Protein 3LRA (pdb70)

Solvent-accessible surface area: 13642 Å² total; per-residue (Å²): 122,12,112,59,107,9,3,98,89,0,27,106,15,1,63,66,12,54,78,149,20,89,127,107,105,2,169,140,10,55,54,15,0,66,140,3,6,59,14,13,107,31,68,40,0,63,17,19,3,7,42,14,63,110,55,121,22,55,56,150,85,14,82,115,20,83,101,30,50,114,45,78,23,28,110,86,26,14,89,95,59,3,30,48,2,1,46,82,2,75,98,69,10,139,37,167,97,20,40,77,13,1,121,109,41,17,100,7,44,26,14,1,49,15,4,38,3,49,68,65,110,81,132,111,56,34,125,25,66,48,94,28,0,33,60,19,6,100,73,0,18,92,55,0,115,106,68,118,104,50,65,41,8,106,49,0,34,134,20,10,66,61,85,10,1,114,2,0,5,25,24,1,12,21,70,6,85,151,88,36,65,59,124,24,24,89,50,15,40,42,6,17,85,24,61,139,1,77,161,6,3,61,82,0,20,85,0,0,50,73,5,48,184,60,56,133,20,92,20,146,64,0,70,26,1,21,121,0,2,84,7,130,9,2,52,25,18,34,104,95,18,73,97,52,66,92,26,10,118,25,100

InterPro domains:
  IPR001478 PDZ domain [PF00595] (94-171)
  IPR001478 PDZ domain [PS50106] (93-175)
  IPR001478 PDZ domain [SM00228] (101-175)
  IPR004172 L27 domain [PS51022] (10-65)
  IPR004172 L27 domain [SM00569] (13-68)
  IPR014775 L27 domain, C-terminal [PF02828] (15-67)
  IPR017365 Protein lin-7 [PIRSF038039] (1-195)
  IPR036034 PDZ superfamily [G3DSA:2.30.42.10] (88-197)
  IPR036034 PDZ superfamily [SSF50156] (87-182)
  IPR036892 L27 domain superfamily [SSF101288] (9-63)
  IPR051109 Membrane-associated multiprotein complex regulator [PTHR14063] (7-196)

Nearest PDB structures (foldseek):
  3lra-assembly1_A  TM=1.004E+00  e=6.528E-32  Homo sapiens
  3uit-assembly2_B  TM=4.962E-01  e=1.391E-09  Mus musculus

Secondary structure (DSSP, 8-state):
---HHHHHHHHHHHHHHHHT--SSS-TTHHHHHHHHHHHHHSHHHHHHHHHHHHTT--TTT-GGGGGGGSSTTSSSSHHHHHHTHHHHHTTT---TTHHHHHHHH--HHHHHHHHHHHHHHHTTPPPPS-S-HHHHHHHHHHHHHTS---HHHHHHHHHTTSHHHHHHHHHHHHHHTT---HHHHHTHHHH-SHHHHHHHHHHHHHHHHHHHHTTSS--HHHHHHHHHHH-HHHHHHHHHHHHHHHHS---

GO terms:
  GO:0005886 plasma membrane (C, TAS)
  GO:0005515 protein binding (F, IPI)
  GO:0019904 protein domain specific binding (F, IPI)
  GO:0097016 L27 domain binding (F, IDA)
  GO:0005737 cytoplasm (C, IDA)
  GO:0005886 plasma membrane (C, IDA)
  GO:0005911 cell-cell junction (C, IDA)
  GO:0097025 MPP7-DLG1-LIN7 complex (C, IDA)
  GO:0002011 morphogenesis of an epithelial sheet (P, IMP)
  GO:0008092 cytoskeletal protein binding (F, IPI)

Structure (mmCIF, N/CA/C/O backbone):
data_3LRA
#
_entry.id   3LRA
#
_cell.length_a   153.190
_cell.length_b   153.190
_cell.length_c   58.903
_cell.angle_alpha   90.00
_cell.angle_beta   90.00
_cell.angle_gamma   120.00
#
_symmetry.space_group_name_H-M   'P 62 2 2'
#
loop_
_entity.id
_entity.type
_entity.pdbx_description
1 polymer 'Disks large homolog 1, MAGUK p55 subfamily member 7, Protein lin-7 homolog C'
2 water water
#
loop_
_atom_site.group_PDB
_atom_site.id
_atom_site.type_symbol
_atom_site.label_atom_id
_atom_site.label_alt_id
_atom_site.label_comp_id
_atom_site.label_asym_id
_atom_site.label_entity_id
_atom_site.label_seq_id
_atom_site.pdbx_PDB_ins_code
_atom_site.Cartn_x
_atom_site.Cartn_y
_atom_site.Cartn_z
_atom_site.occupancy
_atom_site.B_iso_or_equiv
_atom_site.auth_seq_id
_atom_site.auth_comp_id
_atom_site.auth_asym_id
_atom_site.auth_atom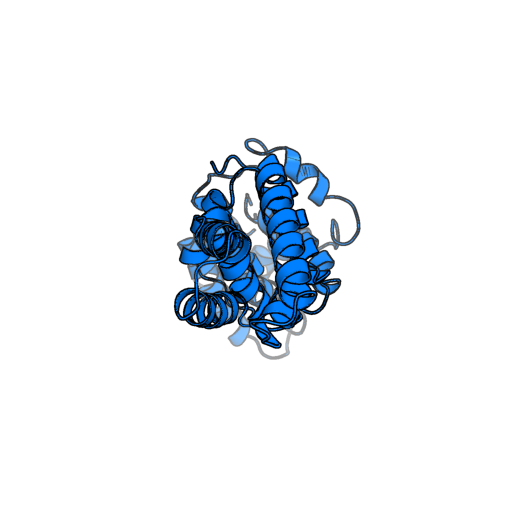_id
_atom_site.pdbx_PDB_model_num
ATOM 1 N N . PRO A 1 1 ? 61.170 25.311 40.143 1.00 100.49 2 PRO A N 1
ATOM 2 C CA . PRO A 1 1 ? 61.537 24.177 41.029 1.00 99.74 2 PRO A CA 1
ATOM 3 C C . PRO A 1 1 ? 61.324 24.514 42.506 1.00 97.94 2 PRO A C 1
ATOM 4 O O . PRO A 1 1 ? 62.041 25.343 43.073 1.00 97.30 2 PRO A O 1
ATOM 8 N N . VAL A 1 2 ? 60.334 23.867 43.120 1.00 96.15 3 VAL A N 1
ATOM 9 C CA . VAL A 1 2 ? 60.035 24.088 44.529 1.00 94.32 3 VAL A CA 1
ATOM 10 C C . VAL A 1 2 ? 61.235 23.664 45.366 1.00 94.22 3 VAL A C 1
ATOM 11 O O . VAL A 1 2 ? 61.679 22.523 45.286 1.00 93.98 3 VAL A O 1
ATOM 15 N N . ARG A 1 3 ? 61.758 24.581 46.171 1.00 93.67 4 ARG A N 1
ATOM 16 C CA . ARG A 1 3 ? 62.907 24.264 47.009 1.00 92.39 4 ARG A CA 1
ATOM 17 C C . ARG A 1 3 ? 62.459 23.661 48.340 1.00 91.84 4 ARG A C 1
ATOM 18 O O . ARG A 1 3 ? 61.398 23.996 48.868 1.00 91.84 4 ARG A O 1
ATOM 26 N N . LYS A 1 4 ? 63.282 22.757 48.865 1.00 91.18 5 LYS A N 1
ATOM 27 C CA . LYS A 1 4 ? 62.998 22.073 50.122 1.00 89.44 5 LYS A CA 1
ATOM 28 C C . LYS A 1 4 ? 62.682 23.032 51.260 1.00 87.97 5 LYS A C 1
ATOM 29 O O . LYS A 1 4 ? 61.707 22.843 51.982 1.00 86.97 5 LYS A O 1
ATOM 35 N N . GLN A 1 5 ? 63.502 24.064 51.416 1.00 86.62 6 GLN A N 1
ATOM 36 C CA . GLN A 1 5 ? 63.301 25.031 52.488 1.00 86.26 6 GLN A CA 1
ATOM 37 C C . GLN A 1 5 ? 61.921 25.669 52.453 1.00 85.02 6 GLN A C 1
ATOM 38 O O . GLN A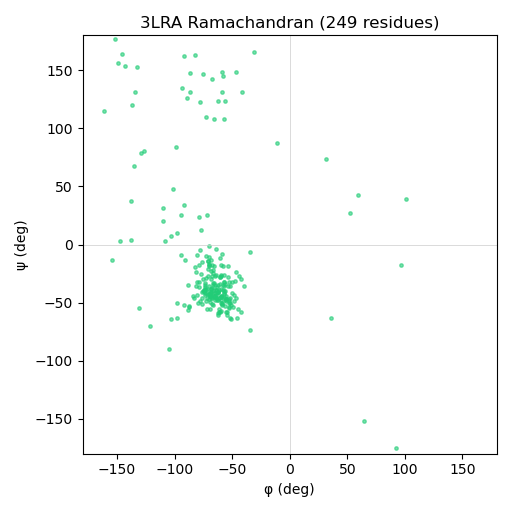 1 5 ? 61.297 25.882 53.496 1.00 84.25 6 GLN A O 1
ATOM 44 N N . ASP A 1 6 ? 61.452 25.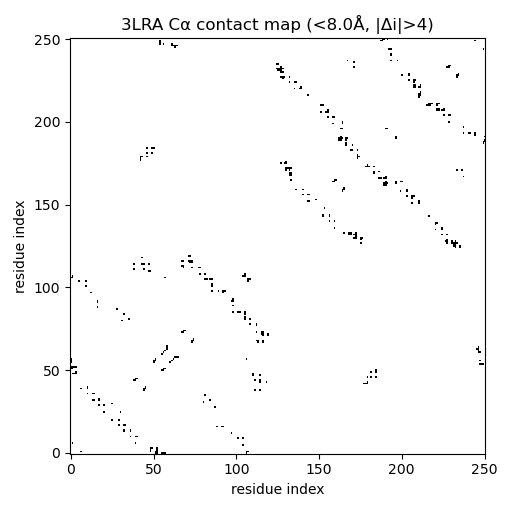983 51.250 1.00 82.79 7 ASP A N 1
ATOM 45 C CA . ASP A 1 6 ? 60.142 26.592 51.108 1.00 80.68 7 ASP A CA 1
ATOM 46 C C . ASP A 1 6 ? 59.070 25.664 51.662 1.00 80.15 7 ASP A C 1
ATOM 47 O O . ASP A 1 6 ? 58.341 26.036 52.581 1.00 80.50 7 ASP A O 1
ATOM 52 N N . THR A 1 7 ? 58.983 24.455 51.119 1.00 79.47 8 THR A N 1
ATOM 53 C CA . THR A 1 7 ? 57.994 23.483 51.582 1.00 78.96 8 THR A CA 1
ATOM 54 C C . THR A 1 7 ? 58.114 23.330 53.095 1.00 78.83 8 THR A C 1
ATOM 55 O O . THR A 1 7 ? 57.129 23.087 53.785 1.00 77.82 8 THR A O 1
ATOM 59 N N . GLN A 1 8 ? 59.341 23.477 53.594 1.00 79.42 9 GLN A N 1
ATOM 60 C CA . GLN A 1 8 ? 59.646 23.373 55.016 1.00 79.33 9 GLN A CA 1
ATOM 61 C C . GLN A 1 8 ? 59.113 24.575 55.783 1.00 80.42 9 GLN A C 1
ATOM 62 O O . GLN A 1 8 ? 58.353 24.422 56.738 1.00 80.10 9 GLN A O 1
ATOM 68 N N . ARG A 1 9 ? 59.517 25.770 55.360 1.00 81.96 10 ARG A N 1
ATOM 69 C CA . ARG A 1 9 ? 59.076 27.006 55.998 1.00 82.46 10 ARG A CA 1
ATOM 70 C C . ARG A 1 9 ? 57.561 27.129 55.903 1.00 81.70 10 ARG A C 1
ATOM 71 O O . ARG A 1 9 ? 56.914 27.653 56.802 1.00 81.44 10 ARG A O 1
ATOM 79 N N . ALA A 1 10 ? 57.000 26.641 54.803 1.00 81.19 11 ALA A N 1
ATOM 80 C CA . ALA A 1 10 ? 55.565 26.700 54.604 1.00 80.69 11 ALA A CA 1
ATOM 81 C C . ALA A 1 10 ? 54.873 25.695 55.512 1.00 81.75 11 ALA A C 1
ATOM 82 O O . ALA A 1 10 ? 53.730 25.896 55.915 1.00 81.32 11 ALA A O 1
ATOM 84 N N . LEU A 1 11 ? 55.568 24.606 55.839 1.00 82.94 12 LEU A N 1
ATOM 85 C CA . LEU A 1 11 ? 54.989 23.589 56.712 1.00 83.89 12 LEU A CA 1
ATOM 86 C C . LEU A 1 11 ? 54.979 24.140 58.132 1.00 84.74 12 LEU A C 1
ATOM 87 O O . LEU A 1 11 ? 54.027 23.936 58.887 1.00 84.28 12 LEU A O 1
ATOM 92 N N . HIS A 1 12 ? 56.041 24.855 58.483 1.00 86.26 13 HIS A N 1
ATOM 93 C CA . HIS A 1 12 ? 56.146 25.468 59.801 1.00 87.42 13 HIS A CA 1
ATOM 94 C C . HIS A 1 12 ? 55.011 26.482 59.962 1.00 86.81 13 HIS A C 1
ATOM 95 O O . HIS A 1 12 ? 54.157 26.334 60.840 1.00 87.08 13 HIS A O 1
ATOM 102 N N . LEU A 1 13 ? 54.993 27.491 59.090 1.00 84.72 14 LEU A N 1
ATOM 103 C CA . LEU A 1 13 ? 53.980 28.544 59.126 1.00 83.02 14 LEU A CA 1
ATOM 104 C C . LEU A 1 13 ? 52.553 27.998 59.074 1.00 82.05 14 LEU A C 1
ATOM 105 O O . LEU A 1 13 ? 51.706 28.381 59.870 1.00 81.23 14 LEU A O 1
ATOM 110 N N . LEU A 1 14 ? 52.295 27.094 58.140 1.00 82.53 15 LEU A N 1
ATOM 111 C CA . LEU A 1 14 ? 50.964 26.531 57.979 1.00 82.84 15 LEU A CA 1
ATOM 112 C C . LEU A 1 14 ? 50.451 25.879 59.247 1.00 83.94 15 LEU A C 1
ATOM 113 O O . LEU A 1 14 ? 49.261 25.941 59.551 1.00 82.49 15 LEU A O 1
ATOM 118 N N . GLU A 1 15 ? 51.362 25.264 59.990 1.00 87.34 16 GLU A N 1
ATOM 119 C CA . GLU A 1 15 ? 51.020 24.597 61.248 1.00 90.24 16 GLU A CA 1
ATOM 120 C C . GLU A 1 15 ? 50.745 25.629 62.325 1.00 89.79 16 GLU A C 1
ATOM 121 O O . GLU A 1 15 ? 49.795 25.508 63.098 1.00 89.18 16 GLU A O 1
ATOM 127 N N . GLU A 1 16 ? 51.599 26.647 62.356 1.00 89.15 17 GLU A N 1
ATOM 128 C CA . GLU A 1 16 ? 51.489 27.741 63.304 1.00 88.52 17 GLU A CA 1
ATOM 129 C C . GLU A 1 16 ? 50.065 28.288 63.270 1.00 87.74 17 GLU A C 1
ATOM 130 O O . GLU A 1 16 ? 49.328 28.195 64.247 1.00 87.11 17 GLU A O 1
ATOM 136 N N . TYR A 1 17 ? 49.682 28.842 62.125 1.00 87.72 18 TYR A N 1
ATOM 137 C CA . TYR A 1 17 ? 48.358 29.428 61.939 1.00 88.25 18 TYR A CA 1
ATOM 138 C C . TYR A 1 17 ? 47.168 28.473 62.126 1.00 88.74 18 TYR A C 1
ATOM 139 O O . TYR A 1 17 ? 46.022 28.910 62.201 1.00 87.68 18 TYR A O 1
ATOM 148 N N . ARG A 1 18 ? 47.429 27.176 62.210 1.00 90.21 19 ARG A N 1
ATOM 149 C CA . ARG A 1 18 ? 46.346 26.215 62.399 1.00 92.48 19 ARG A CA 1
ATOM 150 C C . ARG A 1 18 ? 45.943 26.154 63.874 1.00 94.29 19 ARG A C 1
ATOM 151 O O . ARG A 1 18 ? 44.775 25.920 64.204 1.00 93.73 19 ARG A O 1
ATOM 159 N N . SER A 1 19 ? 46.923 26.368 64.752 1.00 96.64 20 SER A N 1
ATOM 160 C CA . SER A 1 19 ? 46.730 26.331 66.205 1.00 98.13 20 SER A CA 1
ATOM 161 C C . SER A 1 19 ? 45.992 27.550 66.749 1.00 99.18 20 SER A C 1
ATOM 162 O O . SER A 1 19 ? 45.200 27.429 67.687 1.00 98.82 20 SER A O 1
ATOM 165 N N . LYS A 1 20 ? 46.265 28.717 66.166 1.00 100.24 21 LYS A N 1
ATOM 166 C CA . LYS A 1 20 ? 45.628 29.967 66.572 1.00 101.13 21 LYS A CA 1
ATOM 167 C C . LYS A 1 20 ? 44.156 30.030 66.154 1.00 101.88 21 LYS A C 1
ATOM 168 O O . LYS A 1 20 ? 43.600 31.112 65.975 1.00 102.52 21 LYS A O 1
ATOM 174 N N . LEU A 1 21 ? 43.547 28.858 65.989 1.00 103.08 22 LEU A N 1
ATOM 175 C CA . LEU A 1 21 ? 42.134 28.719 65.628 1.00 104.03 22 LEU A CA 1
ATOM 176 C C . LEU A 1 21 ? 41.598 27.672 66.602 1.00 105.40 22 LEU A C 1
ATOM 177 O O . LEU A 1 21 ? 42.372 26.833 67.075 1.00 106.38 22 LEU A O 1
ATOM 182 N N . SER A 1 22 ? 40.302 27.706 66.915 1.00 106.69 23 SER A N 1
ATOM 183 C CA . SER A 1 22 ? 39.751 26.746 67.883 1.00 108.07 23 SER A CA 1
ATOM 184 C C . SER A 1 22 ? 38.620 25.853 67.353 1.00 107.34 23 SER A C 1
ATOM 185 O O . SER A 1 22 ? 38.798 24.641 67.196 1.00 106.57 23 SER A O 1
ATOM 188 N N . GLN A 1 23 ? 37.452 26.446 67.110 1.00 107.37 24 GLN A N 1
ATOM 189 C CA . GLN A 1 23 ? 36.314 25.703 66.576 1.00 106.93 24 GLN A CA 1
ATOM 190 C C . GLN A 1 23 ? 35.412 26.685 65.841 1.00 106.99 24 GLN A C 1
ATOM 191 O O . GLN A 1 23 ? 34.518 26.296 65.086 1.00 107.06 24 GLN A O 1
ATOM 197 N N . THR A 1 24 ? 35.654 27.967 66.058 1.00 106.53 25 THR A N 1
ATOM 198 C CA . THR A 1 24 ? 34.871 29.010 65.391 1.00 108.30 25 THR A CA 1
ATOM 199 C C . THR A 1 24 ? 35.558 29.327 64.061 1.00 107.84 25 THR A C 1
ATOM 200 O O . THR A 1 24 ? 36.758 29.644 64.023 1.00 109.16 25 THR A O 1
ATOM 204 N N . GLU A 1 25 ? 34.804 29.246 62.973 1.00 107.66 26 GLU A N 1
ATOM 205 C CA . GLU A 1 25 ? 35.318 29.533 61.639 1.00 107.23 26 GLU A CA 1
ATOM 206 C C . GLU A 1 25 ? 36.583 28.747 61.342 1.00 107.66 26 GLU A C 1
ATOM 207 O O . GLU A 1 25 ? 37.412 29.174 60.548 1.00 107.69 26 GLU A O 1
ATOM 213 N N . ASP A 1 26 ? 36.744 27.593 61.974 1.00 107.38 27 ASP A N 1
ATOM 214 C CA . ASP A 1 26 ? 37.931 26.799 61.710 1.00 107.56 27 ASP A CA 1
ATOM 215 C C . ASP A 1 26 ? 37.654 25.304 61.573 1.00 106.11 27 ASP A C 1
ATOM 216 O O . ASP A 1 26 ? 38.570 24.501 61.395 1.00 106.97 27 ASP A O 1
ATOM 221 N N . ARG A 1 27 ? 36.379 24.931 61.622 1.00 104.99 28 ARG A N 1
ATOM 222 C CA . ARG A 1 27 ? 36.013 23.533 61.472 1.00 103.91 28 ARG A CA 1
ATOM 223 C C . ARG A 1 27 ? 36.291 23.170 60.018 1.00 102.26 28 ARG A C 1
ATOM 224 O O . ARG A 1 27 ? 36.089 22.037 59.595 1.00 102.35 28 ARG A O 1
ATOM 232 N N . GLN A 1 28 ? 36.752 24.154 59.257 1.00 100.12 29 GLN A N 1
ATOM 233 C CA . GLN A 1 28 ? 37.072 23.951 57.858 1.00 98.10 29 GLN A CA 1
ATOM 234 C C . GLN A 1 28 ? 38.441 24.507 57.527 1.00 97.10 29 GLN A C 1
ATOM 235 O O . GLN A 1 28 ? 39.277 23.789 56.995 1.00 97.69 29 GLN A O 1
ATOM 241 N N . LEU A 1 29 ? 38.681 25.775 57.827 1.00 95.37 30 LEU A N 1
ATOM 242 C CA . LEU A 1 29 ? 39.992 26.342 57.535 1.00 94.48 30 LEU A CA 1
ATOM 243 C C . LEU A 1 29 ? 41.070 25.472 58.175 1.00 94.69 30 LEU A C 1
ATOM 244 O O . LEU A 1 29 ? 42.194 25.413 57.689 1.00 94.30 30 LEU A O 1
ATOM 249 N N . ARG A 1 30 ? 40.722 24.789 59.264 1.00 95.65 31 ARG A N 1
ATOM 250 C CA . ARG A 1 30 ? 41.672 23.914 59.948 1.00 95.30 31 ARG A CA 1
ATOM 251 C C . ARG A 1 30 ? 41.621 22.533 59.333 1.00 94.80 31 ARG A C 1
ATOM 252 O O . ARG A 1 30 ? 42.649 21.982 58.940 1.00 95.65 31 ARG A O 1
ATOM 260 N N . SER A 1 31 ? 40.419 21.971 59.264 1.00 93.32 32 SER A N 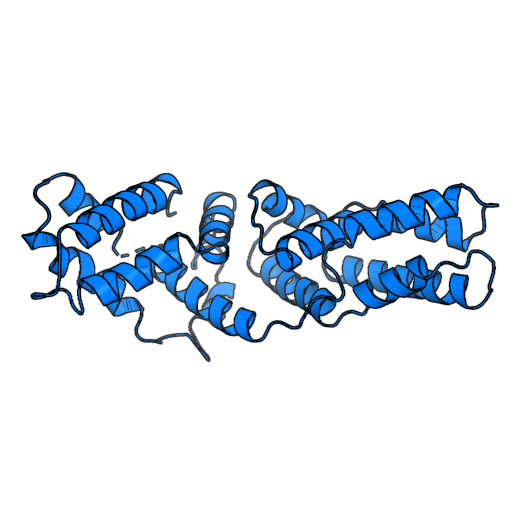1
ATOM 261 C CA . SER A 1 31 ? 40.233 20.654 58.677 1.00 91.70 32 SER A CA 1
ATOM 262 C C . SER A 1 31 ? 40.839 20.670 57.279 1.00 90.81 32 SER A C 1
ATOM 263 O O . SER A 1 31 ? 41.127 19.630 56.700 1.00 90.80 32 SER A O 1
ATOM 266 N N . SER A 1 32 ? 41.036 21.870 56.752 1.00 90.64 33 SER A N 1
ATOM 267 C CA . SER A 1 32 ? 41.617 22.065 55.432 1.00 89.95 33 SER A CA 1
ATOM 268 C C . SER A 1 32 ? 43.138 22.211 55.565 1.00 89.12 33 SER A C 1
ATOM 269 O O . SER A 1 32 ? 43.888 21.506 54.894 1.00 88.64 33 SER A O 1
ATOM 272 N N . ILE A 1 33 ? 43.589 23.117 56.430 1.00 89.04 34 ILE A N 1
ATOM 273 C CA . ILE A 1 33 ? 45.024 23.313 56.634 1.00 89.08 34 ILE A CA 1
ATOM 274 C C . ILE A 1 33 ? 45.664 22.004 57.078 1.00 89.22 34 ILE A C 1
ATOM 275 O O . ILE A 1 33 ? 46.871 21.835 56.973 1.00 90.06 34 ILE A O 1
ATOM 280 N N . GLU A 1 34 ? 44.854 21.071 57.564 1.00 89.10 35 GLU A N 1
ATOM 281 C CA . GLU A 1 34 ? 45.385 19.788 58.004 1.00 88.35 35 GLU A CA 1
ATOM 282 C C . GLU A 1 34 ? 45.798 18.929 56.818 1.00 88.19 35 GLU A C 1
ATOM 283 O O . GLU A 1 34 ? 46.893 18.373 56.813 1.00 89.49 35 GLU A O 1
ATOM 289 N N . ARG A 1 35 ? 44.919 18.816 55.824 1.00 86.94 36 ARG A N 1
ATOM 290 C CA . ARG A 1 35 ? 45.209 18.035 54.628 1.00 84.40 36 ARG A CA 1
ATOM 291 C C . ARG A 1 35 ? 46.625 18.364 54.173 1.00 81.57 36 ARG A C 1
ATOM 292 O O . ARG A 1 35 ? 47.467 17.473 54.020 1.00 81.02 36 ARG A O 1
ATOM 300 N N . VAL A 1 36 ? 46.873 19.655 53.964 1.00 77.62 37 VAL A N 1
ATOM 301 C CA . VAL A 1 36 ? 48.168 20.136 53.507 1.00 74.86 37 VAL A CA 1
ATOM 302 C C . VAL A 1 36 ? 49.305 19.797 54.460 1.00 74.23 37 VAL A C 1
ATOM 303 O O . VAL A 1 36 ? 50.379 19.395 54.015 1.00 74.07 37 VAL A O 1
ATOM 307 N N . ILE A 1 37 ? 49.079 19.983 55.762 1.00 72.49 38 ILE A N 1
ATOM 308 C CA . ILE A 1 37 ? 50.092 19.671 56.768 1.00 71.54 38 ILE A CA 1
ATOM 309 C C . ILE A 1 37 ? 50.489 18.216 56.537 1.00 71.16 38 ILE A C 1
ATOM 310 O O . ILE A 1 37 ? 51.649 17.900 56.254 1.00 70.32 38 ILE A O 1
ATOM 315 N N . ASN A 1 38 ? 49.496 17.341 56.670 1.00 70.77 39 ASN A N 1
ATOM 316 C CA . ASN A 1 38 ? 49.643 15.901 56.470 1.00 69.90 39 ASN A CA 1
ATOM 317 C C . ASN A 1 38 ? 50.425 15.581 55.195 1.00 68.87 39 ASN A C 1
ATOM 318 O O . ASN A 1 38 ? 51.500 14.978 55.251 1.00 68.72 39 ASN A O 1
ATOM 321 N N . ILE A 1 39 ? 49.866 15.976 54.051 1.00 67.21 40 ILE A N 1
ATOM 322 C CA . ILE A 1 39 ? 50.506 15.768 52.758 1.00 64.45 40 ILE A CA 1
ATOM 323 C C . ILE A 1 39 ? 51.973 16.224 52.801 1.00 63.94 40 ILE A C 1
ATOM 324 O O . ILE A 1 39 ? 52.873 15.502 52.380 1.00 64.16 40 ILE A O 1
ATOM 329 N N . PHE A 1 40 ? 52.203 17.422 53.317 1.00 62.55 41 PHE A N 1
ATOM 330 C CA . PHE A 1 40 ? 53.550 17.951 53.385 1.00 61.50 41 PHE A CA 1
ATOM 331 C C . PHE A 1 40 ? 54.501 17.098 54.195 1.00 61.23 41 PHE A C 1
ATOM 332 O O . PHE A 1 40 ? 55.619 16.843 53.763 1.00 61.30 41 PHE A O 1
ATOM 340 N N . GLN A 1 41 ? 54.071 16.638 55.363 1.00 62.50 42 GLN A N 1
ATOM 341 C CA . GLN A 1 41 ? 54.962 15.813 56.179 1.00 62.03 42 GLN A CA 1
ATOM 342 C C . GLN A 1 41 ? 55.053 14.356 55.721 1.00 60.47 42 GLN A C 1
ATOM 343 O O . GLN A 1 41 ? 55.994 13.648 56.075 1.00 59.92 42 GLN A O 1
ATOM 349 N N . SER A 1 42 ? 54.091 13.927 54.909 1.00 59.31 43 SER A N 1
ATOM 350 C CA . SER A 1 42 ? 54.066 12.578 54.355 1.00 58.53 43 SER A CA 1
ATOM 351 C C . SER A 1 42 ? 55.440 12.198 53.812 1.00 57.87 43 SER A C 1
ATOM 352 O O . SER A 1 42 ? 56.182 13.054 53.335 1.00 59.23 43 SER A O 1
ATOM 355 N N . ASN A 1 43 ? 55.783 10.916 53.874 1.00 56.34 44 ASN A N 1
ATOM 356 C CA . ASN A 1 43 ? 57.081 10.471 53.365 1.00 55.56 44 ASN A CA 1
ATOM 357 C C . ASN A 1 43 ? 57.122 10.585 51.848 1.00 53.87 44 ASN A C 1
ATOM 358 O O . ASN A 1 43 ? 58.089 11.064 51.282 1.00 52.98 44 ASN A O 1
ATOM 363 N N . LEU A 1 44 ? 56.050 10.151 51.201 1.00 54.72 45 LEU A N 1
ATOM 364 C CA . LEU A 1 44 ? 55.947 10.221 49.748 1.00 55.29 45 LEU A CA 1
ATOM 365 C C . LEU A 1 44 ? 56.216 11.636 49.258 1.00 56.30 45 LEU A C 1
ATOM 366 O O . LEU A 1 44 ? 57.085 11.857 48.413 1.00 56.09 45 LEU A O 1
ATOM 371 N N . PHE A 1 45 ? 55.466 12.595 49.792 1.00 56.50 46 PHE A N 1
ATOM 372 C CA . PHE A 1 45 ? 55.647 13.981 49.406 1.00 56.47 46 PHE A CA 1
ATOM 373 C C . PHE A 1 45 ? 57.117 14.394 49.512 1.00 57.19 46 PHE A C 1
ATOM 374 O O . PHE A 1 45 ? 57.691 14.921 48.555 1.00 59.23 46 PHE A O 1
ATOM 382 N N . GLN A 1 46 ? 57.727 14.155 50.670 1.00 56.54 47 GLN A N 1
ATOM 383 C CA . GLN A 1 46 ? 59.120 14.523 50.869 1.00 55.36 47 GLN A CA 1
ATOM 384 C C . GLN A 1 46 ? 60.042 13.944 49.781 1.00 52.36 47 GLN A C 1
ATOM 385 O O . GLN A 1 46 ? 61.014 14.584 49.370 1.00 51.17 47 GLN A O 1
ATOM 391 N N . ALA A 1 47 ? 59.733 12.740 49.309 1.00 49.31 48 ALA A N 1
ATOM 392 C CA . ALA A 1 47 ? 60.538 12.098 48.273 1.00 45.86 48 ALA A CA 1
ATOM 393 C C . ALA A 1 47 ? 60.400 12.782 46.913 1.00 44.65 48 ALA A C 1
ATOM 394 O O . ALA A 1 47 ? 61.373 12.851 46.165 1.00 43.68 48 ALA A O 1
ATOM 396 N N . LEU A 1 48 ? 59.194 13.273 46.604 1.00 43.45 49 LEU A N 1
ATOM 397 C CA . LEU A 1 48 ? 58.910 13.977 45.349 1.00 43.20 49 LEU A CA 1
ATOM 398 C C . LEU A 1 48 ? 59.701 15.289 45.249 1.00 44.65 49 LEU A C 1
ATOM 399 O O . LEU A 1 48 ? 60.298 15.586 44.212 1.00 42.74 49 LEU A O 1
ATOM 404 N N . ILE A 1 49 ? 59.703 16.065 46.327 1.00 45.60 50 ILE A N 1
ATOM 405 C CA . ILE A 1 49 ? 60.447 17.320 46.372 1.00 47.15 50 ILE A CA 1
ATOM 406 C C . ILE A 1 49 ? 61.922 17.069 46.089 1.00 46.79 50 ILE A C 1
ATOM 407 O O . ILE A 1 49 ? 62.561 17.847 45.396 1.00 46.28 50 ILE A O 1
ATOM 412 N N . ASP A 1 50 ? 62.455 15.980 46.638 1.00 49.39 51 ASP A N 1
ATOM 413 C CA . ASP A 1 50 ? 63.860 15.618 46.450 1.00 51.38 51 ASP A CA 1
ATOM 414 C C . ASP A 1 50 ? 64.172 15.203 45.011 1.00 51.34 51 ASP A C 1
ATOM 415 O O . ASP A 1 50 ? 65.168 15.635 44.438 1.00 50.52 51 ASP A O 1
ATOM 420 N N . ILE A 1 51 ? 63.325 14.364 44.423 1.00 51.89 52 ILE A N 1
ATOM 421 C CA . ILE A 1 51 ? 63.551 13.927 43.050 1.00 53.80 52 ILE A CA 1
ATOM 422 C C . ILE A 1 51 ? 63.511 15.168 42.187 1.00 54.70 52 ILE A C 1
ATOM 423 O O . ILE A 1 51 ? 64.451 15.474 41.461 1.00 54.94 52 ILE A O 1
ATOM 428 N N . GLN A 1 52 ? 62.404 15.890 42.302 1.00 55.34 53 GLN A N 1
ATOM 429 C CA . GLN A 1 52 ? 62.165 17.115 41.557 1.00 54.47 53 GLN A CA 1
ATOM 430 C C . GLN A 1 52 ? 63.305 18.116 41.680 1.00 54.38 53 GLN A C 1
ATOM 431 O O . GLN A 1 52 ? 63.757 18.674 40.685 1.00 53.67 53 GLN A O 1
ATOM 437 N N . GLU A 1 53 ? 63.794 18.330 42.892 1.00 55.80 54 GLU A N 1
ATOM 438 C CA . GLU A 1 53 ? 64.864 19.294 43.069 1.00 58.24 54 GLU A CA 1
ATOM 439 C C . GLU A 1 53 ? 66.237 18.822 42.600 1.00 59.03 54 GLU A C 1
ATOM 440 O O . GLU A 1 53 ? 66.989 19.605 42.012 1.00 60.36 54 GLU A O 1
ATOM 446 N N . PHE A 1 54 ? 66.572 17.555 42.845 1.00 58.32 55 PHE A N 1
ATOM 447 C CA . PHE A 1 54 ? 67.880 17.027 42.440 1.00 57.57 55 PHE A CA 1
ATOM 448 C C . PHE A 1 54 ? 67.986 16.664 40.974 1.00 59.06 55 PHE A C 1
ATOM 449 O O . PHE A 1 54 ? 69.054 16.769 40.378 1.00 59.18 55 PHE A O 1
ATOM 457 N N . TYR A 1 55 ? 66.876 16.227 40.392 1.00 61.07 56 TYR A N 1
ATOM 458 C CA . TYR A 1 55 ? 66.848 15.849 39.000 1.00 62.74 56 TYR A CA 1
ATOM 459 C C . TYR A 1 55 ? 66.046 16.826 38.160 1.00 64.49 56 TYR A C 1
ATOM 460 O O . TYR A 1 55 ? 65.624 16.495 37.058 1.00 65.53 56 TYR A O 1
ATOM 469 N N . GLU A 1 56 ? 65.858 18.030 38.675 1.00 66.66 57 GLU A N 1
ATOM 470 C CA . GLU A 1 56 ? 65.099 19.055 37.960 1.00 68.43 57 GLU A CA 1
ATOM 471 C C . GLU A 1 56 ? 63.989 18.475 37.082 1.00 67.95 57 GLU A C 1
ATOM 472 O O . GLU A 1 56 ? 64.099 18.416 35.851 1.00 66.48 57 GLU A O 1
ATOM 478 N N . VAL A 1 57 ? 62.929 18.009 37.733 1.00 67.62 58 VAL A N 1
ATOM 479 C CA . VAL A 1 57 ? 61.793 17.437 37.030 1.00 67.26 58 VAL A CA 1
ATOM 480 C C . VAL A 1 57 ? 60.756 18.523 36.807 1.00 68.04 58 VAL A C 1
ATOM 481 O O . VAL A 1 57 ? 60.445 19.298 37.710 1.00 69.13 58 VAL A O 1
ATOM 485 N N . THR A 1 58 ? 60.233 18.572 35.590 1.00 67.69 59 THR A N 1
ATOM 486 C CA . THR A 1 58 ? 59.242 19.562 35.197 1.00 67.15 59 THR A CA 1
ATOM 487 C C . THR A 1 58 ? 58.274 18.849 34.274 1.00 67.05 59 THR A C 1
ATOM 488 O O . THR A 1 58 ? 58.640 17.868 33.642 1.00 67.72 59 THR A O 1
ATOM 492 N N . LEU A 1 59 ? 57.033 19.315 34.207 1.00 67.31 60 LEU A N 1
ATOM 493 C CA . LEU A 1 59 ? 56.061 18.702 33.305 1.00 66.50 60 LEU A CA 1
ATOM 494 C C . LEU A 1 59 ? 56.530 18.990 31.876 1.00 65.77 60 LEU A C 1
ATOM 495 O O . LEU A 1 59 ? 56.166 18.301 30.924 1.00 64.67 60 LEU A O 1
ATOM 500 N N . LEU A 1 60 ? 57.343 20.033 31.754 1.00 65.23 61 LEU A N 1
ATOM 501 C CA . LEU A 1 60 ? 57.893 20.462 30.483 1.00 66.22 61 LEU A CA 1
ATOM 502 C C . LEU A 1 60 ? 59.106 19.613 30.209 1.00 67.13 61 LEU A C 1
ATOM 503 O O . LEU A 1 60 ? 59.289 19.098 29.117 1.00 67.18 61 LEU A O 1
ATOM 508 N N . ASP A 1 61 ? 59.930 19.472 31.235 1.00 68.13 62 ASP A N 1
ATOM 509 C CA . ASP A 1 61 ? 61.161 18.717 31.146 1.00 68.83 62 ASP A CA 1
ATOM 510 C C . ASP A 1 61 ? 60.904 17.215 31.089 1.00 68.09 62 ASP A C 1
ATOM 511 O O . ASP A 1 61 ? 61.571 16.478 30.363 1.00 67.80 62 ASP A O 1
ATOM 516 N N . ASN A 1 62 ? 59.927 16.775 31.863 1.00 68.26 63 ASN A N 1
ATOM 517 C CA . ASN A 1 62 ? 59.578 15.371 31.929 1.00 68.73 63 ASN A CA 1
ATOM 518 C C . ASN A 1 62 ? 58.090 15.278 31.647 1.00 68.78 63 ASN A C 1
ATOM 519 O O . ASN A 1 62 ? 57.292 15.174 32.566 1.00 69.11 63 ASN A O 1
ATOM 524 N N . PRO A 1 63 ? 57.701 15.323 30.363 1.00 69.02 64 PRO A N 1
ATOM 525 C CA . PRO A 1 63 ? 56.288 15.253 29.981 1.00 68.37 64 PRO A CA 1
ATOM 526 C C . PRO A 1 63 ? 55.553 13.930 30.171 1.00 68.05 64 PRO A C 1
ATOM 527 O O . PRO A 1 63 ? 54.331 13.882 30.047 1.00 67.93 64 PRO A O 1
ATOM 531 N N . LYS A 1 64 ? 56.272 12.857 30.472 1.00 67.38 65 LYS A N 1
ATOM 532 C CA . LYS A 1 64 ? 55.593 11.581 30.666 1.00 67.57 65 LYS A CA 1
ATOM 533 C C . LYS A 1 64 ? 54.730 11.568 31.924 1.00 67.15 65 LYS A C 1
ATOM 534 O O . LYS A 1 64 ? 53.909 10.675 32.109 1.00 66.28 65 LYS A O 1
ATOM 540 N N . LEU A 1 65 ? 54.917 12.567 32.782 1.00 67.14 66 LEU A N 1
ATOM 541 C CA . LEU A 1 65 ? 54.157 12.672 34.026 1.00 68.04 66 LEU A CA 1
ATOM 542 C C . LEU A 1 65 ? 52.688 12.981 33.779 1.00 68.98 66 LEU A C 1
ATOM 543 O O . LEU A 1 65 ? 51.820 12.597 34.552 1.00 69.40 66 LEU A O 1
ATOM 548 N N . GLU A 1 66 ? 52.420 13.688 32.688 1.00 71.00 67 GLU A N 1
ATOM 549 C CA . GLU A 1 66 ? 51.064 14.094 32.335 1.00 71.10 67 GLU A CA 1
ATOM 550 C C . GLU A 1 66 ? 49.996 13.009 32.481 1.00 71.25 67 GLU A C 1
ATOM 551 O O . GLU A 1 66 ? 48.829 13.304 32.701 1.00 71.10 67 GLU A O 1
ATOM 557 N N . VAL A 1 67 ? 50.396 11.756 32.367 1.00 72.01 68 VAL A N 1
ATOM 558 C CA . VAL A 1 67 ? 49.449 10.661 32.484 1.00 73.73 68 VAL A CA 1
ATOM 559 C C . VAL A 1 67 ? 48.890 10.536 33.906 1.00 73.12 68 VAL A C 1
ATOM 560 O O . VAL A 1 67 ? 47.866 9.895 34.123 1.00 71.86 68 VAL A O 1
ATOM 564 N N . LEU A 1 68 ? 49.575 11.150 34.866 1.00 73.94 69 LEU A N 1
ATOM 565 C CA . LEU A 1 68 ? 49.179 11.104 36.271 1.00 75.06 69 LEU A CA 1
ATOM 566 C C . LEU A 1 68 ? 48.063 12.076 36.649 1.00 77.59 69 LEU A C 1
ATOM 567 O O . LEU A 1 68 ? 47.528 12.016 37.764 1.00 77.91 69 LEU A O 1
ATOM 572 N N . PHE A 1 69 ? 47.718 12.974 35.729 1.00 79.95 70 PHE A N 1
ATOM 573 C CA . PHE A 1 69 ? 46.664 13.959 35.967 1.00 81.73 70 PHE A CA 1
ATOM 574 C C . PHE A 1 69 ? 45.324 13.456 35.441 1.00 84.46 70 PHE A C 1
ATOM 575 O O . PHE A 1 69 ? 44.432 14.233 35.115 1.00 84.87 70 PHE A O 1
ATOM 583 N N . GLN A 1 70 ? 45.198 12.141 35.373 1.00 88.46 71 GLN A N 1
ATOM 584 C CA . GLN A 1 70 ? 43.992 11.500 34.883 1.00 92.33 71 GLN A CA 1
ATOM 585 C C . GLN A 1 70 ? 43.850 10.167 35.617 1.00 93.98 71 GLN A C 1
ATOM 586 O O . GLN A 1 70 ? 44.836 9.609 36.099 1.00 94.06 71 GLN A O 1
ATOM 592 N N . GLY A 1 71 ? 42.625 9.660 35.699 1.00 95.06 72 GLY A N 1
ATOM 593 C CA . GLY A 1 71 ? 42.403 8.404 36.386 1.00 95.89 72 GLY A CA 1
ATOM 594 C C . GLY A 1 71 ? 42.062 8.646 37.843 1.00 96.10 72 GLY A C 1
ATOM 595 O O . GLY A 1 71 ? 41.917 9.800 38.258 1.00 96.44 72 GLY A O 1
ATOM 596 N N . PRO A 1 72 ? 41.930 7.576 38.648 1.00 97.64 73 PRO A N 1
ATOM 597 C CA . PRO A 1 72 ? 41.601 7.636 40.077 1.00 98.70 73 PRO A CA 1
ATOM 598 C C . PRO A 1 72 ? 42.559 8.459 40.935 1.00 99.78 73 PRO A C 1
ATOM 599 O O . PRO A 1 72 ? 43.683 8.032 41.216 1.00 98.42 73 PRO A O 1
ATOM 603 N N . GLY A 1 73 ? 42.095 9.624 41.373 1.00 100.99 74 GLY A N 1
ATOM 604 C CA . GLY A 1 73 ? 42.921 10.489 42.193 1.00 104.09 74 GLY A CA 1
ATOM 605 C C . GLY A 1 73 ? 43.529 11.631 41.398 1.00 106.52 74 GLY A C 1
ATOM 606 O O . GLY A 1 73 ? 44.687 12.000 41.601 1.00 107.53 74 GLY A O 1
ATOM 607 N N . SER A 1 74 ? 42.756 12.198 40.481 1.00 107.13 75 SER A N 1
ATOM 608 C CA . SER A 1 74 ? 43.238 13.295 39.651 1.00 107.81 75 SER A CA 1
ATOM 609 C C . SER A 1 74 ? 42.639 14.637 40.117 1.00 107.07 75 SER A C 1
ATOM 610 O O . SER A 1 74 ? 43.212 15.323 40.987 1.00 107.50 75 SER A O 1
ATOM 613 N N . ASP A 1 75 ? 41.485 14.990 39.550 1.00 107.68 76 ASP A N 1
ATOM 614 C CA . ASP A 1 75 ? 40.836 16.242 39.876 1.00 106.05 76 ASP A CA 1
ATOM 615 C C . ASP A 1 75 ? 40.118 16.127 41.184 1.00 103.51 76 ASP A C 1
ATOM 616 O O . ASP A 1 75 ? 39.169 16.885 41.398 1.00 104.17 76 ASP A O 1
ATOM 621 N N . THR A 1 76 ? 40.555 15.192 42.036 1.00 102.65 77 THR A N 1
ATOM 622 C CA . THR A 1 76 ? 39.966 14.987 43.363 1.00 102.55 77 THR A CA 1
ATOM 623 C C . THR A 1 76 ? 39.486 16.324 44.000 1.00 100.82 77 THR A C 1
ATOM 624 O O . THR A 1 76 ? 38.903 16.338 45.080 1.00 99.38 77 THR A O 1
ATOM 628 N N . GLY A 1 77 ? 39.792 17.432 43.332 1.00 99.17 78 GLY A N 1
ATOM 629 C CA . GLY A 1 77 ? 39.364 18.759 43.745 1.00 96.70 78 GLY A CA 1
ATOM 630 C C . GLY A 1 77 ? 40.454 19.435 44.519 1.00 95.38 78 GLY A C 1
ATOM 631 O O . GLY A 1 77 ? 40.438 20.645 44.690 1.00 94.49 78 GLY A O 1
ATOM 632 N N . LEU A 1 78 ? 41.403 18.640 44.996 1.00 93.21 79 LEU A N 1
ATOM 633 C CA . LEU A 1 78 ? 42.515 19.142 45.789 1.00 91.41 79 LEU A CA 1
ATOM 634 C C . LEU A 1 78 ? 43.170 20.441 45.314 1.00 89.54 79 LEU A C 1
ATOM 635 O O . LEU A 1 78 ? 43.698 21.196 46.128 1.00 89.51 79 LEU A O 1
ATOM 640 N N . TYR A 1 79 ? 43.158 20.701 44.011 1.00 87.97 80 TYR A N 1
ATOM 641 C CA . TYR A 1 79 ? 43.777 21.919 43.506 1.00 86.38 80 TYR A CA 1
ATOM 642 C C . TYR A 1 79 ? 43.214 23.172 44.170 1.00 85.42 80 TYR A C 1
ATOM 643 O O . TYR A 1 79 ? 43.955 24.063 44.579 1.00 84.77 80 TYR A O 1
ATOM 652 N N . GLU A 1 80 ? 41.892 23.245 44.253 1.00 84.78 81 GLU A N 1
ATOM 653 C CA . GLU A 1 80 ? 41.242 24.397 44.852 1.00 83.82 81 GLU A CA 1
ATOM 654 C C . GLU A 1 80 ? 41.790 24.686 46.247 1.00 82.68 81 GLU A C 1
ATOM 655 O O . GLU A 1 80 ? 42.232 25.808 46.509 1.00 81.84 81 GLU A O 1
ATOM 661 N N . LEU A 1 81 ? 41.775 23.677 47.123 1.00 80.73 82 LEU A N 1
ATOM 662 C CA . LEU A 1 81 ? 42.294 23.807 48.490 1.00 78.19 82 LEU A CA 1
ATOM 663 C C . LEU A 1 81 ? 43.495 24.725 48.580 1.00 75.76 82 LEU A C 1
ATOM 664 O O . LEU A 1 81 ? 43.407 25.839 49.080 1.00 74.78 82 LEU A O 1
ATOM 669 N N . LEU A 1 82 ? 44.627 24.225 48.100 1.00 74.05 83 LEU A N 1
ATOM 670 C CA . LEU A 1 82 ? 45.877 24.974 48.121 1.00 72.48 83 LEU A CA 1
ATOM 671 C C . LEU A 1 82 ? 45.752 26.405 47.643 1.00 70.85 83 LEU A C 1
ATOM 672 O O . LEU A 1 82 ? 46.276 27.327 48.268 1.00 70.45 83 LEU A O 1
ATOM 677 N N . ALA A 1 83 ? 45.062 26.579 46.524 1.00 69.96 84 ALA A N 1
ATOM 678 C CA . ALA A 1 83 ? 44.868 27.891 45.934 1.00 68.75 84 ALA A CA 1
ATOM 679 C C . ALA A 1 83 ? 43.974 28.798 46.782 1.00 68.43 84 ALA A C 1
ATOM 680 O O . ALA A 1 83 ? 44.272 29.976 46.967 1.00 67.56 84 ALA A O 1
ATOM 682 N N . ALA A 1 84 ? 42.876 28.249 47.290 1.00 67.64 85 ALA A N 1
ATOM 683 C CA . ALA A 1 84 ? 41.957 29.019 48.116 1.00 66.84 85 ALA A CA 1
ATOM 684 C C . ALA A 1 84 ? 42.460 29.213 49.543 1.00 67.66 85 ALA A C 1
ATOM 685 O O . ALA A 1 84 ? 41.695 29.631 50.401 1.00 69.29 85 ALA A O 1
ATOM 687 N N . LEU A 1 85 ? 43.731 28.913 49.812 1.00 68.05 86 LEU A N 1
ATOM 688 C CA . LEU A 1 85 ? 44.257 29.068 51.166 1.00 67.85 86 LEU A CA 1
ATOM 689 C C . LEU A 1 85 ? 44.817 30.443 51.499 1.00 67.70 86 LEU A C 1
ATOM 690 O O . LEU A 1 85 ? 44.382 31.068 52.461 1.00 68.32 86 LEU A O 1
ATOM 695 N N . PRO A 1 86 ? 45.790 30.936 50.716 1.00 67.33 87 PRO A N 1
ATOM 696 C CA . PRO A 1 86 ? 46.366 32.252 50.998 1.00 67.75 87 PRO A CA 1
ATOM 697 C C . PRO A 1 86 ? 45.271 33.279 51.261 1.00 68.76 87 PRO A C 1
ATOM 698 O O . PRO A 1 86 ? 45.489 34.298 51.926 1.00 68.00 87 PRO A O 1
ATOM 702 N N . ALA A 1 87 ? 44.088 32.991 50.734 1.00 69.35 88 ALA A N 1
ATOM 703 C CA . ALA A 1 87 ? 42.939 33.863 50.892 1.00 69.20 88 ALA A CA 1
ATOM 704 C C . ALA A 1 87 ? 42.350 33.725 52.295 1.00 68.30 88 ALA A C 1
ATOM 705 O O . ALA A 1 87 ? 42.156 34.715 52.994 1.00 68.35 88 ALA A O 1
ATOM 707 N N . GLN A 1 88 ? 42.084 32.497 52.710 1.00 67.10 89 GLN A N 1
ATOM 708 C CA . GLN A 1 88 ? 41.508 32.254 54.017 1.00 68.04 89 GLN A CA 1
ATOM 709 C C . GLN A 1 88 ? 42.438 32.607 55.174 1.00 69.39 89 GLN A C 1
ATOM 710 O O . GLN A 1 88 ? 41.989 33.068 56.216 1.00 68.49 89 GLN A O 1
ATOM 716 N N . LEU A 1 89 ? 43.734 32.387 54.992 1.00 72.03 90 LEU A N 1
ATOM 717 C CA . LEU A 1 89 ? 44.706 32.680 56.040 1.00 75.14 90 LEU A CA 1
ATOM 718 C C . LEU A 1 89 ? 45.105 34.151 56.087 1.00 77.21 90 LEU A C 1
ATOM 719 O O . LEU A 1 89 ? 45.633 34.624 57.098 1.00 78.00 90 LEU A O 1
ATOM 724 N N . GLN A 1 90 ? 44.858 34.867 54.990 1.00 79.52 91 GLN A N 1
ATOM 725 C CA . GLN A 1 90 ? 45.218 36.282 54.874 1.00 79.85 91 GLN A CA 1
ATOM 726 C C . GLN A 1 90 ? 44.779 37.150 56.070 1.00 79.21 91 GLN A C 1
ATOM 727 O O . GLN A 1 90 ? 45.547 37.991 56.550 1.00 78.84 91 GLN A O 1
ATOM 733 N N . PRO A 1 91 ? 43.542 36.965 56.562 1.00 78.29 92 PRO A N 1
ATOM 734 C CA . PRO A 1 91 ? 43.066 37.754 57.704 1.00 78.46 92 PRO A CA 1
ATOM 735 C C . PRO A 1 91 ? 43.950 37.552 58.946 1.00 79.75 92 PRO A C 1
ATOM 736 O O . PRO A 1 91 ? 44.405 38.520 59.565 1.00 79.07 92 PRO A O 1
ATOM 740 N N . HIS A 1 92 ? 44.189 36.283 59.280 1.00 80.53 93 HIS A N 1
ATOM 741 C CA . HIS A 1 92 ? 44.987 35.865 60.434 1.00 80.75 93 HIS A CA 1
ATOM 742 C C . HIS A 1 92 ? 46.488 36.106 60.348 1.00 82.28 93 HIS A C 1
ATOM 743 O O . HIS A 1 92 ? 47.172 36.134 61.369 1.00 81.62 93 HIS A O 1
ATOM 750 N N . VAL A 1 93 ? 47.002 36.263 59.134 1.00 85.41 94 VAL A N 1
ATOM 751 C CA . VAL A 1 93 ? 48.425 36.508 58.938 1.00 87.91 94 VAL A CA 1
ATOM 752 C C . VAL A 1 93 ? 48.722 37.972 59.258 1.00 89.88 94 VAL A C 1
ATOM 753 O O . VAL A 1 93 ? 48.138 38.877 58.664 1.00 90.89 94 VAL A O 1
ATOM 757 N N . ASP A 1 94 ? 49.625 38.196 60.205 1.00 91.97 95 ASP A N 1
ATOM 758 C CA . ASP A 1 94 ? 49.993 39.551 60.602 1.00 94.28 95 ASP A CA 1
ATOM 759 C C . ASP A 1 94 ? 51.414 39.893 60.162 1.00 95.91 95 ASP A C 1
ATOM 760 O O . ASP A 1 94 ? 52.109 40.665 60.832 1.00 95.33 95 ASP A O 1
ATOM 765 N N . SER A 1 95 ? 51.843 39.318 59.041 1.00 97.99 96 SER A N 1
ATOM 766 C CA . SER A 1 95 ? 53.183 39.580 58.534 1.00 100.36 96 SER A CA 1
ATOM 767 C C . SER A 1 95 ? 53.251 39.792 57.033 1.00 101.90 96 SER A C 1
ATOM 768 O O . SER A 1 95 ? 52.903 38.906 56.252 1.00 101.69 96 SER A O 1
ATOM 771 N N . GLN A 1 96 ? 53.722 40.976 56.652 1.00 104.45 97 GLN A N 1
ATOM 772 C CA . GLN A 1 96 ? 53.874 41.369 55.255 1.00 107.24 97 GLN A CA 1
ATOM 773 C C . GLN A 1 96 ? 54.894 40.473 54.564 1.00 107.96 97 GLN A C 1
ATOM 774 O O . GLN A 1 96 ? 55.127 40.576 53.353 1.00 108.02 97 GLN A O 1
ATOM 780 N N . GLU A 1 97 ? 55.498 39.591 55.350 1.00 108.31 98 GLU A N 1
ATOM 781 C CA . GLU A 1 97 ? 56.499 38.674 54.839 1.00 108.24 98 GLU A CA 1
ATOM 782 C C . GLU A 1 97 ? 55.899 37.313 54.537 1.00 107.03 98 GLU A C 1
ATOM 783 O O . GLU A 1 97 ? 56.089 36.766 53.455 1.00 107.48 98 GLU A O 1
ATOM 789 N N . ASP A 1 98 ? 55.168 36.768 55.501 1.00 105.26 99 ASP A N 1
ATOM 790 C CA . ASP A 1 98 ? 54.552 35.465 55.327 1.00 103.38 99 ASP A CA 1
ATOM 791 C C . ASP A 1 98 ? 53.411 35.516 54.321 1.00 102.71 99 ASP A C 1
ATOM 792 O O . ASP A 1 98 ? 53.279 34.628 53.478 1.00 103.13 99 ASP A O 1
ATOM 797 N N . LEU A 1 99 ? 52.596 36.560 54.406 1.00 101.49 100 LEU A N 1
ATOM 798 C CA . LEU A 1 99 ? 51.461 36.704 53.502 1.00 99.79 100 LEU A CA 1
ATOM 799 C C . LEU A 1 99 ? 51.902 36.588 52.052 1.00 98.49 100 LEU A C 1
ATOM 800 O O . LEU A 1 99 ? 51.331 35.816 51.283 1.00 97.66 100 LEU A O 1
ATOM 805 N N . THR A 1 100 ? 52.926 37.350 51.682 1.00 97.70 101 THR A N 1
ATOM 806 C CA . THR A 1 100 ? 53.440 37.306 50.316 1.00 97.06 101 THR A CA 1
ATOM 807 C C . THR A 1 100 ? 53.978 35.908 50.013 1.00 95.89 101 THR A C 1
ATOM 808 O O . THR A 1 100 ? 53.770 35.372 48.924 1.00 95.79 101 THR A O 1
ATOM 812 N N . PHE A 1 101 ? 54.667 35.321 50.992 1.00 94.25 102 PHE A N 1
ATOM 813 C CA . PHE A 1 101 ? 55.237 33.985 50.852 1.00 91.90 102 PHE A CA 1
ATOM 814 C C . PHE A 1 101 ? 54.144 32.965 50.582 1.00 90.26 102 PHE A C 1
ATOM 815 O O . PHE A 1 101 ? 54.264 32.144 49.682 1.00 90.49 102 PHE A O 1
ATOM 823 N N . LEU A 1 102 ? 53.076 33.016 51.372 1.00 87.76 103 LEU A N 1
ATOM 824 C CA . LEU A 1 102 ? 51.976 32.081 51.206 1.00 85.65 103 LEU A CA 1
ATOM 825 C C . LEU A 1 102 ? 51.320 32.202 49.842 1.00 84.28 103 LEU A C 1
ATOM 826 O O . LEU A 1 102 ? 51.063 31.197 49.197 1.00 84.40 103 LEU A O 1
ATOM 831 N N . TRP A 1 103 ? 51.042 33.421 49.396 1.00 82.98 104 TRP A N 1
ATOM 832 C CA . TRP A 1 103 ? 50.430 33.575 48.086 1.00 81.63 104 TRP A CA 1
ATOM 833 C C . TRP A 1 103 ? 51.403 33.074 47.030 1.00 80.38 104 TRP A C 1
ATOM 834 O O . TRP A 1 103 ? 50.999 32.652 45.957 1.00 79.90 104 TRP A O 1
ATOM 845 N N . ASP A 1 104 ? 52.691 33.114 47.343 1.00 80.56 105 ASP A N 1
ATOM 846 C CA . ASP A 1 104 ? 53.715 32.649 46.414 1.00 80.60 105 ASP A CA 1
ATOM 847 C C . ASP A 1 104 ? 53.666 31.133 46.249 1.00 80.54 105 ASP A C 1
ATOM 848 O O . ASP A 1 104 ? 53.533 30.640 45.137 1.00 81.65 105 ASP A O 1
ATOM 853 N N . MET A 1 105 ? 53.767 30.397 47.353 1.00 79.62 106 MET A N 1
ATOM 854 C CA . MET A 1 105 ? 53.732 28.935 47.311 1.00 77.41 106 MET A CA 1
ATOM 855 C C . MET A 1 105 ? 52.407 28.424 46.783 1.00 76.06 106 MET A C 1
ATOM 856 O O . MET A 1 105 ? 52.366 27.705 45.793 1.00 76.63 106 MET A O 1
ATOM 861 N N . PHE A 1 106 ? 51.328 28.790 47.469 1.00 75.05 107 PHE A N 1
ATOM 862 C CA . PHE A 1 106 ? 49.979 28.366 47.106 1.00 75.24 107 PHE A CA 1
ATOM 863 C C . PHE A 1 106 ? 49.230 29.436 46.315 1.00 75.56 107 PHE A C 1
ATOM 864 O O . PHE A 1 106 ? 49.826 30.403 45.841 1.00 76.54 107 PHE A O 1
ATOM 872 N N . SER A 1 110 ? 54.243 24.930 39.784 1.00 58.67 111 SER A N 1
ATOM 873 C CA . SER A 1 110 ? 55.153 23.842 40.149 1.00 60.09 111 SER A CA 1
ATOM 874 C C . SER A 1 110 ? 54.601 23.003 41.309 1.00 61.15 111 SER A C 1
ATOM 875 O O . SER A 1 110 ? 54.332 21.805 41.136 1.00 60.39 111 SER A O 1
ATOM 878 N N . LEU A 1 111 ? 54.439 23.626 42.482 1.00 60.37 112 LEU A N 1
ATOM 879 C CA . LEU A 1 111 ? 53.920 22.962 43.682 1.00 58.46 112 LEU A CA 1
ATOM 880 C C . LEU A 1 111 ? 52.550 22.285 43.498 1.00 58.39 112 LEU A C 1
ATOM 881 O O . LEU A 1 111 ? 52.337 21.172 43.968 1.00 58.64 112 LEU A O 1
ATOM 886 N N . HIS A 1 112 ? 51.616 22.958 42.838 1.00 59.51 113 HIS A N 1
ATOM 887 C CA . HIS A 1 112 ? 50.288 22.389 42.611 1.00 60.46 113 HIS A CA 1
ATOM 888 C C . HIS A 1 112 ? 50.377 21.052 41.877 1.00 60.66 113 HIS A C 1
ATOM 889 O O . HIS A 1 112 ? 49.687 20.090 42.215 1.00 60.42 113 HIS A O 1
ATOM 896 N N . SER A 1 113 ? 51.242 21.000 40.869 1.00 60.78 114 SER A N 1
ATOM 897 C CA . SER A 1 113 ? 51.460 19.788 40.090 1.00 58.89 114 SER A CA 1
ATOM 898 C C . SER A 1 113 ? 52.050 18.741 41.026 1.00 57.82 114 SER A C 1
ATOM 899 O O . SER A 1 113 ? 51.669 17.578 41.002 1.00 57.57 114 SER A O 1
ATOM 902 N N . LEU A 1 114 ? 52.994 19.171 41.851 1.00 56.63 115 LEU A N 1
ATOM 903 C CA . LEU A 1 114 ? 53.630 18.278 42.795 1.00 55.89 115 LEU A CA 1
ATOM 904 C C . LEU A 1 114 ? 52.566 17.595 43.650 1.00 55.43 115 LEU A C 1
ATOM 905 O O . LEU A 1 114 ? 52.475 16.374 43.672 1.00 56.16 115 LEU A O 1
ATOM 910 N N . VAL A 1 115 ? 51.754 18.390 44.340 1.00 54.70 116 VAL A N 1
ATOM 911 C CA . VAL A 1 115 ? 50.695 17.880 45.212 1.00 53.21 116 VAL A CA 1
ATOM 912 C C . VAL A 1 115 ? 49.667 16.990 44.520 1.00 54.29 116 VAL A C 1
ATOM 913 O O . VAL A 1 115 ? 49.167 16.049 45.132 1.00 54.63 116 VAL A O 1
ATOM 917 N N . LYS A 1 116 ? 49.345 17.278 43.259 1.00 55.74 117 LYS A N 1
ATOM 918 C CA . LYS A 1 116 ? 48.380 16.455 42.530 1.00 55.90 117 LYS A CA 1
ATOM 919 C C . LYS A 1 116 ? 49.016 15.097 42.268 1.00 54.18 117 LYS A C 1
ATOM 920 O O . LYS A 1 116 ? 48.356 14.062 42.378 1.00 52.37 117 LYS A O 1
ATOM 926 N N . ILE A 1 117 ? 50.301 15.112 41.918 1.00 53.19 118 ILE A N 1
ATOM 927 C CA . ILE A 1 117 ? 51.034 13.880 41.677 1.00 53.36 118 ILE A CA 1
ATOM 928 C C . ILE A 1 117 ? 51.053 13.071 42.966 1.00 54.47 118 ILE A C 1
ATOM 929 O O . ILE A 1 117 ? 50.884 11.858 42.931 1.00 54.56 118 ILE A O 1
ATOM 934 N N . HIS A 1 118 ? 51.245 13.739 44.103 1.00 55.25 119 HIS A N 1
ATOM 935 C CA . HIS A 1 118 ? 51.245 13.051 45.390 1.00 57.00 119 HIS A CA 1
ATOM 936 C C . HIS A 1 118 ? 49.907 12.355 45.647 1.00 58.21 119 HIS A C 1
ATOM 937 O O . HIS A 1 118 ? 49.870 11.220 46.096 1.00 58.69 119 HIS A O 1
ATOM 944 N N . GLU A 1 119 ? 48.808 13.046 45.373 1.00 60.00 120 GLU A N 1
ATOM 945 C CA . GLU A 1 119 ? 47.479 12.484 45.582 1.00 62.25 120 GLU A CA 1
ATOM 946 C C . GLU A 1 119 ? 47.217 11.306 44.667 1.00 62.29 120 GLU A C 1
ATOM 947 O O . GLU A 1 119 ? 46.432 10.422 44.990 1.00 63.25 120 GLU A O 1
ATOM 953 N N . LYS A 1 120 ? 47.883 11.290 43.521 1.00 62.77 121 LYS A N 1
ATOM 954 C CA . LYS A 1 120 ? 47.696 10.219 42.558 1.00 62.08 121 LYS A CA 1
ATOM 955 C C . LYS A 1 120 ? 48.503 9.001 42.956 1.00 61.43 121 LYS A C 1
ATOM 956 O O . LYS A 1 120 ? 48.026 7.879 42.876 1.00 61.21 121 LYS A O 1
ATOM 962 N N . LEU A 1 121 ? 49.740 9.220 43.374 1.00 62.01 122 LEU A N 1
ATOM 963 C CA . LEU A 1 121 ? 50.599 8.117 43.773 1.00 63.11 122 LEU A CA 1
ATOM 964 C C . LEU A 1 121 ? 50.074 7.539 45.068 1.00 65.68 122 LEU A C 1
ATOM 965 O O . LEU A 1 121 ? 50.008 6.335 45.229 1.00 67.76 122 LEU A O 1
ATOM 970 N N . HIS A 1 122 ? 49.687 8.408 45.992 1.00 68.59 123 HIS A N 1
ATOM 971 C CA . HIS A 1 122 ? 49.161 7.986 47.282 1.00 70.96 123 HIS A CA 1
ATOM 972 C C . HIS A 1 122 ? 47.972 7.062 47.102 1.00 72.06 123 HIS A C 1
ATOM 973 O O . HIS A 1 122 ? 47.749 6.160 47.899 1.00 71.39 123 HIS A O 1
ATOM 980 N N . TYR A 1 123 ? 47.198 7.312 46.055 1.00 75.02 124 TYR A N 1
ATOM 981 C CA . TYR A 1 123 ? 46.032 6.502 45.746 1.00 79.17 124 TYR A CA 1
ATOM 982 C C . TYR A 1 123 ? 46.458 5.076 45.389 1.00 79.78 124 TYR A C 1
ATOM 983 O O . TYR A 1 123 ? 45.840 4.110 45.836 1.00 80.83 124 TYR A O 1
ATOM 992 N N . TYR A 1 124 ? 47.503 4.948 44.573 1.00 79.95 125 TYR A N 1
ATOM 993 C CA . TYR A 1 124 ? 48.024 3.638 44.178 1.00 78.74 125 TYR A CA 1
ATOM 994 C C . TYR A 1 124 ? 48.619 2.921 45.377 1.00 78.48 125 TYR A C 1
ATOM 995 O O . TYR A 1 124 ? 48.299 1.769 45.651 1.00 77.87 125 TYR A O 1
ATOM 1004 N N . GLU A 1 125 ? 49.506 3.622 46.077 1.00 79.05 126 GLU A N 1
ATOM 1005 C CA . GLU A 1 125 ? 50.173 3.097 47.260 1.00 79.79 126 GLU A CA 1
ATOM 1006 C C . GLU A 1 125 ? 49.232 2.437 48.252 1.00 78.31 126 GLU A C 1
ATOM 1007 O O . GLU A 1 125 ? 49.614 1.520 48.961 1.00 78.14 126 GLU A O 1
ATOM 1013 N N . LYS A 1 126 ? 48.002 2.918 48.324 1.00 77.92 127 LYS A N 1
ATOM 1014 C CA . LYS A 1 126 ? 47.038 2.331 49.239 1.00 77.56 127 LYS A CA 1
ATOM 1015 C C . LYS A 1 126 ? 46.633 0.932 48.752 1.00 76.03 127 LYS A C 1
ATOM 1016 O O . LYS A 1 126 ? 46.108 0.124 49.524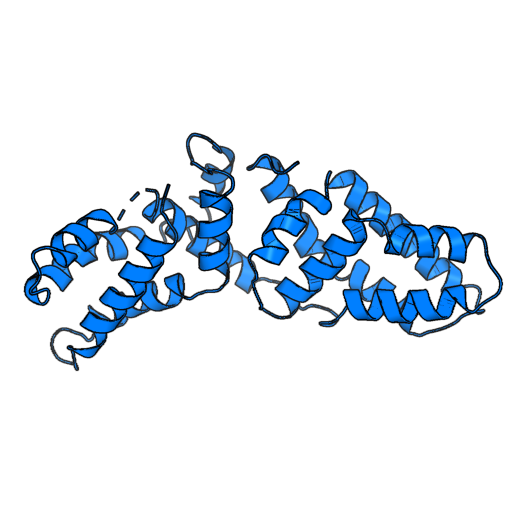 1.00 75.65 127 LYS A O 1
ATOM 1022 N N . GLN A 1 127 ? 46.889 0.657 47.473 1.00 73.76 128 GLN A N 1
ATOM 1023 C CA . GLN A 1 127 ? 46.592 -0.642 46.865 1.00 71.81 128 GLN A CA 1
ATOM 1024 C C . GLN A 1 127 ? 47.867 -1.482 46.858 1.00 69.17 128 GLN A C 1
ATOM 1025 O O . GLN A 1 127 ? 47.937 -2.533 46.224 1.00 68.46 128 GLN A O 1
ATOM 1031 N N . SER A 1 128 ? 48.882 -0.991 47.551 1.00 66.59 129 SER A N 1
ATOM 1032 C CA . SER A 1 128 ? 50.160 -1.675 47.643 1.00 63.60 129 SER A CA 1
ATOM 1033 C C . SER A 1 128 ? 50.012 -3.069 48.218 1.00 60.93 129 SER A C 1
ATOM 1034 O O . SER A 1 128 ? 49.154 -3.318 49.064 1.00 61.08 129 SER A O 1
ATOM 1037 N N . PRO A 1 129 ? 50.834 -4.008 47.738 1.00 58.20 130 PRO A N 1
ATOM 1038 C CA . PRO A 1 129 ? 50.786 -5.384 48.235 1.00 56.68 130 PRO A CA 1
ATOM 1039 C C . PRO A 1 129 ? 51.605 -5.404 49.520 1.00 55.31 130 PRO A C 1
ATOM 1040 O O . PRO A 1 129 ? 52.393 -4.497 49.767 1.00 56.19 130 PRO A O 1
ATOM 1044 N N . VAL A 1 130 ? 51.430 -6.430 50.339 1.00 53.95 131 VAL A N 1
ATOM 1045 C CA . VAL A 1 130 ? 52.178 -6.523 51.588 1.00 51.80 131 VAL A CA 1
ATOM 1046 C C . VAL A 1 130 ? 53.548 -7.187 51.423 1.00 49.35 131 VAL A C 1
ATOM 1047 O O . VAL A 1 130 ? 53.671 -8.249 50.816 1.00 49.52 131 VAL A O 1
ATOM 1051 N N . PRO A 1 131 ? 54.600 -6.563 51.957 1.00 46.57 132 PRO A N 1
ATOM 1052 C CA . PRO A 1 131 ? 55.936 -7.145 51.841 1.00 47.36 132 PRO A CA 1
ATOM 1053 C C . PRO A 1 131 ? 56.113 -8.447 52.636 1.00 46.75 132 PRO A C 1
ATOM 1054 O O . PRO A 1 131 ? 55.568 -8.594 53.729 1.00 45.14 132 PRO A O 1
ATOM 1058 N N . ILE A 1 132 ? 56.859 -9.393 52.067 1.00 47.07 133 ILE A N 1
ATOM 1059 C CA . ILE A 1 132 ? 57.121 -10.677 52.729 1.00 46.77 133 ILE A CA 1
ATOM 1060 C C . ILE A 1 132 ? 57.765 -10.422 54.101 1.00 46.04 133 ILE A C 1
ATOM 1061 O O . ILE A 1 132 ? 57.373 -10.996 55.115 1.00 46.31 133 ILE A O 1
ATOM 1066 N N . LEU A 1 133 ? 58.769 -9.557 54.108 1.00 44.20 134 LEU A N 1
ATOM 1067 C CA . LEU A 1 133 ? 59.470 -9.193 55.321 1.00 43.66 134 LEU A CA 1
ATOM 1068 C C . LEU A 1 133 ? 60.022 -7.780 55.172 1.00 42.98 134 LEU A C 1
ATOM 1069 O O . LEU A 1 133 ? 59.873 -7.159 54.124 1.00 41.84 134 LEU A O 1
ATOM 1074 N N . HIS A 1 134 ? 60.638 -7.278 56.233 1.00 43.36 135 HIS A N 1
ATOM 1075 C CA . HIS A 1 134 ? 61.181 -5.929 56.254 1.00 43.17 135 HIS A CA 1
ATOM 1076 C C . HIS A 1 134 ? 62.685 -5.846 56.220 1.00 44.75 135 HIS A C 1
ATOM 1077 O O . HIS A 1 134 ? 63.232 -4.741 56.296 1.00 45.73 135 HIS A O 1
ATOM 1084 N N . GLY A 1 135 ? 63.362 -6.985 56.119 1.00 44.20 136 GLY A N 1
ATOM 1085 C CA . GLY A 1 135 ? 64.808 -6.937 56.073 1.00 45.16 136 GLY A CA 1
ATOM 1086 C C . GLY A 1 135 ? 65.395 -7.838 55.016 1.00 46.03 136 GLY A C 1
ATOM 1087 O O . GLY A 1 135 ? 66.045 -8.823 55.341 1.00 50.46 136 GLY A O 1
ATOM 1088 N N . ALA A 1 136 ? 65.177 -7.527 53.746 1.00 45.55 137 ALA A N 1
ATOM 1089 C CA . ALA A 1 136 ? 65.720 -8.370 52.684 1.00 43.09 137 ALA A CA 1
ATOM 1090 C C . ALA A 1 136 ? 67.229 -8.160 52.532 1.00 41.93 137 ALA A C 1
ATOM 1091 O O . ALA A 1 136 ? 67.975 -9.114 52.336 1.00 40.73 137 ALA A O 1
ATOM 1093 N N . ALA A 1 137 ? 67.665 -6.910 52.640 1.00 41.30 138 ALA A N 1
ATOM 1094 C CA . ALA A 1 137 ? 69.073 -6.575 52.527 1.00 39.20 138 ALA A CA 1
ATOM 1095 C C . ALA A 1 137 ? 69.857 -7.338 53.598 1.00 40.47 138 ALA A C 1
ATOM 1096 O O . ALA A 1 137 ? 70.914 -7.905 53.301 1.00 41.29 138 ALA A O 1
ATOM 1098 N N . ALA A 1 138 ? 69.350 -7.355 54.837 1.00 39.77 139 ALA A N 1
ATOM 1099 C CA . ALA A 1 138 ? 70.002 -8.087 55.929 1.00 36.67 139 ALA A CA 1
ATOM 1100 C C . ALA A 1 138 ? 70.015 -9.545 55.528 1.00 37.64 139 ALA A C 1
ATOM 1101 O O . ALA A 1 138 ? 71.075 -10.156 55.419 1.00 39.12 139 ALA A O 1
ATOM 1103 N N . LEU A 1 139 ? 68.820 -10.086 55.287 1.00 37.69 140 LEU A N 1
ATOM 1104 C CA . LEU A 1 139 ? 68.648 -11.473 54.868 1.00 38.28 140 LEU A CA 1
ATOM 1105 C C . LEU A 1 139 ? 69.696 -11.865 53.829 1.00 40.42 140 LEU A C 1
ATOM 1106 O O . LEU A 1 139 ? 70.461 -12.812 54.047 1.00 40.88 140 LEU A O 1
ATOM 1111 N N . ALA A 1 140 ? 69.725 -11.137 52.710 1.00 41.53 141 ALA A N 1
ATOM 1112 C CA . ALA A 1 140 ? 70.678 -11.397 51.636 1.00 41.89 141 ALA A CA 1
ATOM 1113 C C . ALA A 1 140 ? 72.100 -11.507 52.181 1.00 43.89 141 ALA A C 1
ATOM 1114 O O . ALA A 1 140 ? 72.910 -12.267 51.648 1.00 44.74 141 ALA A O 1
ATOM 1116 N N . ASP A 1 141 ? 72.389 -10.755 53.245 1.00 43.81 142 ASP A N 1
ATOM 1117 C CA . ASP A 1 141 ? 73.701 -10.766 53.864 1.00 44.70 142 ASP A CA 1
ATOM 1118 C C . ASP A 1 141 ? 73.952 -11.971 54.769 1.00 45.13 142 ASP A C 1
ATOM 1119 O O . ASP A 1 141 ? 75.067 -12.492 54.831 1.00 43.21 142 ASP A O 1
ATOM 1124 N N . ASP A 1 142 ? 72.916 -12.405 55.482 1.00 47.13 143 ASP A N 1
ATOM 1125 C CA . ASP A 1 142 ? 73.037 -13.561 56.366 1.00 48.72 143 ASP A CA 1
ATOM 1126 C C . ASP A 1 142 ? 73.228 -14.798 55.509 1.00 49.93 143 ASP A C 1
ATOM 1127 O O . ASP A 1 142 ? 73.992 -15.701 55.860 1.00 52.54 143 ASP A O 1
ATOM 1132 N N . LEU A 1 143 ? 72.520 -14.828 54.383 1.00 49.39 144 LEU A N 1
ATOM 1133 C CA . LEU A 1 143 ? 72.595 -15.938 53.445 1.00 48.06 144 LEU A CA 1
ATOM 1134 C C . LEU A 1 143 ? 73.950 -15.979 52.755 1.00 47.60 144 LEU A C 1
ATOM 1135 O O . LEU A 1 143 ? 74.544 -17.036 52.637 1.00 47.68 144 LEU A O 1
ATOM 1140 N N . ALA A 1 144 ? 74.445 -14.832 52.310 1.00 47.51 145 ALA A N 1
ATOM 1141 C CA . ALA A 1 144 ? 75.734 -14.783 51.634 1.00 47.53 145 ALA A CA 1
ATOM 1142 C C . ALA A 1 144 ? 76.909 -15.043 52.565 1.00 48.60 145 ALA A C 1
ATOM 1143 O O . ALA A 1 144 ? 78.007 -15.322 52.105 1.00 47.04 145 ALA A O 1
ATOM 1145 N N . GLU A 1 145 ? 76.685 -14.931 53.872 1.00 52.06 146 GLU A N 1
ATOM 1146 C CA . GLU A 1 145 ? 77.734 -15.192 54.847 1.00 55.67 146 GLU A CA 1
ATOM 1147 C C . GLU A 1 145 ? 77.822 -16.689 54.927 1.00 56.84 146 GLU A C 1
ATOM 1148 O O . GLU A 1 145 ? 78.902 -17.267 54.857 1.00 57.32 146 GLU A O 1
ATOM 1154 N N . GLU A 1 146 ? 76.657 -17.309 55.076 1.00 57.63 147 GLU A N 1
ATOM 1155 C CA . GLU A 1 146 ? 76.562 -18.758 55.144 1.00 59.83 147 GLU A CA 1
ATOM 1156 C C . GLU A 1 146 ? 77.199 -19.447 53.951 1.00 59.16 147 GLU A C 1
ATOM 1157 O O . GLU A 1 146 ? 78.099 -20.260 54.109 1.00 58.99 147 GLU A O 1
ATOM 1163 N N . LEU A 1 147 ? 76.723 -19.121 52.757 1.00 60.30 148 LEU A N 1
ATOM 1164 C CA . LEU A 1 147 ? 77.219 -19.729 51.532 1.00 61.70 148 LEU A CA 1
ATOM 1165 C C . LEU A 1 147 ? 78.728 -19.739 51.346 1.00 63.73 148 LEU A C 1
ATOM 1166 O O . LEU A 1 147 ? 79.276 -20.745 50.889 1.00 62.81 148 LEU A O 1
ATOM 1171 N N . GLN A 1 148 ? 79.399 -18.637 51.683 1.00 66.51 149 GLN A N 1
ATOM 1172 C CA . GLN A 1 148 ? 80.847 -18.567 51.513 1.00 69.99 149 GLN A CA 1
ATOM 1173 C C . GLN A 1 148 ? 81.584 -19.462 52.497 1.00 71.44 149 GLN A C 1
ATOM 1174 O O . GLN A 1 148 ? 82.759 -19.797 52.300 1.00 71.12 149 GLN A O 1
ATOM 1180 N N . ASN A 1 149 ? 80.878 -19.851 53.554 1.00 73.02 150 ASN A N 1
ATOM 1181 C CA . ASN A 1 149 ? 81.430 -20.733 54.575 1.00 74.63 150 ASN A CA 1
ATOM 1182 C C . ASN A 1 149 ? 81.103 -22.168 54.204 1.00 75.11 150 ASN A C 1
ATOM 1183 O O . ASN A 1 149 ? 80.844 -23.005 55.071 1.00 75.31 150 ASN A O 1
ATOM 1188 N N . LYS A 1 150 ? 81.087 -22.442 52.906 1.00 75.93 151 LYS A N 1
ATOM 1189 C CA . LYS A 1 150 ? 80.794 -23.777 52.404 1.00 77.48 151 LYS A CA 1
ATOM 1190 C C . LYS A 1 150 ? 81.628 -24.016 51.156 1.00 78.08 151 LYS A C 1
ATOM 1191 O O . LYS A 1 150 ? 82.168 -23.074 50.565 1.00 78.89 151 LYS A O 1
ATOM 1197 N N . PRO A 1 151 ? 81.749 -25.286 50.741 1.00 77.57 152 PRO A N 1
ATOM 1198 C CA . PRO A 1 151 ? 82.521 -25.646 49.551 1.00 76.27 152 PRO A CA 1
ATOM 1199 C C . PRO A 1 151 ? 81.937 -24.908 48.357 1.00 74.60 152 PRO A C 1
ATOM 1200 O O . PRO A 1 151 ? 80.727 -24.929 48.144 1.00 74.14 152 PRO A O 1
ATOM 1204 N N . LEU A 1 152 ? 82.791 -24.259 47.580 1.00 73.57 153 LEU A N 1
ATOM 1205 C CA . LEU A 1 152 ? 82.319 -23.511 46.427 1.00 73.78 153 LEU A CA 1
ATOM 1206 C C . LEU A 1 152 ? 81.690 -24.291 45.272 1.00 73.16 153 LEU A C 1
ATOM 1207 O O . LEU A 1 152 ? 82.357 -24.979 44.499 1.00 73.31 153 LEU A O 1
ATOM 1212 N N . ASN A 1 153 ? 80.381 -24.136 45.168 1.00 73.43 154 ASN A N 1
ATOM 1213 C CA . ASN A 1 153 ? 79.571 -24.750 44.141 1.00 72.17 154 ASN A CA 1
ATOM 1214 C C . ASN A 1 153 ? 79.545 -23.683 43.039 1.00 71.37 154 ASN A C 1
ATOM 1215 O O . ASN A 1 153 ? 79.846 -22.522 43.303 1.00 71.23 154 ASN A O 1
ATOM 1220 N N . SER A 1 154 ? 79.197 -24.050 41.817 1.00 70.71 155 SER A N 1
ATOM 1221 C CA . SER A 1 154 ? 79.151 -23.070 40.741 1.00 70.12 155 SER A CA 1
ATOM 1222 C C . SER A 1 154 ? 77.911 -22.201 40.856 1.00 70.10 155 SER A C 1
ATOM 1223 O O . SER A 1 154 ? 77.810 -21.163 40.205 1.00 70.05 155 SER A O 1
ATOM 1226 N N . GLU A 1 155 ? 76.960 -22.643 41.673 1.00 70.30 156 GLU A N 1
ATOM 1227 C CA . GLU A 1 155 ? 75.741 -21.882 41.900 1.00 69.24 156 GLU A CA 1
ATOM 1228 C C . GLU A 1 155 ? 76.036 -20.938 43.053 1.00 67.63 156 GLU A C 1
ATOM 1229 O O . GLU A 1 155 ? 75.546 -19.813 43.096 1.00 68.41 156 GLU A O 1
ATOM 1235 N N . ILE A 1 156 ? 76.850 -21.398 43.992 1.00 65.27 157 ILE A N 1
ATOM 1236 C CA . ILE A 1 156 ? 77.211 -20.564 45.122 1.00 64.14 157 ILE A CA 1
ATOM 1237 C C . ILE A 1 156 ? 78.056 -19.379 44.639 1.00 63.87 157 ILE A C 1
ATOM 1238 O O . ILE A 1 156 ? 77.973 -18.284 45.197 1.00 64.78 157 ILE A O 1
ATOM 1243 N N . ARG A 1 157 ? 78.862 -19.596 43.600 1.00 61.68 158 ARG A N 1
ATOM 1244 C CA . ARG A 1 157 ? 79.710 -18.538 43.048 1.00 58.37 158 ARG A CA 1
ATOM 1245 C C . ARG A 1 157 ? 78.909 -17.525 42.259 1.00 56.13 158 ARG A C 1
ATOM 1246 O O . ARG A 1 157 ? 79.127 -16.325 42.340 1.00 55.70 158 ARG A O 1
ATOM 1254 N N . GLU A 1 158 ? 77.971 -18.023 41.478 1.00 53.79 159 GLU A N 1
ATOM 1255 C CA . GLU A 1 158 ? 77.173 -17.152 40.655 1.00 53.03 159 GLU A CA 1
ATOM 1256 C C . GLU A 1 158 ? 76.114 -16.433 41.453 1.00 51.45 159 GLU A C 1
ATOM 1257 O O . GLU A 1 158 ? 75.644 -15.367 41.064 1.00 51.86 159 GLU A O 1
ATOM 1263 N N . LEU A 1 159 ? 75.722 -17.029 42.568 1.00 48.26 160 LEU A N 1
ATOM 1264 C CA . LEU A 1 159 ? 74.724 -16.406 43.413 1.00 46.72 160 LEU A CA 1
ATOM 1265 C C . LEU A 1 159 ? 75.376 -15.315 44.256 1.00 46.34 160 LEU A C 1
ATOM 1266 O O . LEU A 1 159 ? 74.882 -14.197 44.297 1.00 45.93 160 LEU A O 1
ATOM 1271 N N . LEU A 1 160 ? 76.480 -15.637 44.924 1.00 45.44 161 LEU A N 1
ATOM 1272 C CA . LEU A 1 160 ? 77.169 -14.646 45.740 1.00 45.53 161 LEU A CA 1
ATOM 1273 C C . LEU A 1 160 ? 77.616 -13.461 44.899 1.00 47.57 161 LEU A C 1
ATOM 1274 O O . LEU A 1 160 ? 77.765 -12.349 45.404 1.00 50.03 161 LEU A O 1
ATOM 1279 N N . LYS A 1 161 ? 77.834 -13.689 43.615 1.00 47.85 162 LYS A N 1
ATOM 1280 C CA . LYS A 1 161 ? 78.232 -12.602 42.751 1.00 48.03 162 LYS A CA 1
ATOM 1281 C C . LYS A 1 161 ? 77.033 -11.702 42.467 1.00 48.29 162 LYS A C 1
ATOM 1282 O O . LYS A 1 161 ? 77.151 -10.485 42.433 1.00 49.74 162 LYS A O 1
ATOM 1288 N N . LEU A 1 162 ? 75.869 -12.298 42.278 1.00 47.97 163 LEU A N 1
ATOM 1289 C CA . LEU A 1 162 ? 74.676 -11.512 41.999 1.00 49.40 163 LEU A CA 1
ATOM 1290 C C . LEU A 1 162 ? 74.237 -10.672 43.195 1.00 49.98 163 LEU A C 1
ATOM 1291 O O . LEU A 1 162 ? 73.921 -9.494 43.065 1.00 49.90 163 LEU A O 1
ATOM 1296 N N . LEU A 1 163 ? 74.220 -11.285 44.369 1.00 49.07 164 LEU A N 1
ATOM 1297 C CA . LEU A 1 163 ? 73.790 -10.583 45.561 1.00 48.45 164 LEU A CA 1
ATOM 1298 C C . LEU A 1 163 ? 74.664 -9.368 45.842 1.00 48.73 164 LEU A C 1
ATOM 1299 O O . LEU A 1 163 ? 74.271 -8.469 46.596 1.00 48.73 164 LEU A O 1
ATOM 1304 N N . SER A 1 164 ? 75.846 -9.336 45.235 1.00 47.98 165 SER A N 1
ATOM 1305 C CA . SER A 1 164 ? 76.747 -8.224 45.468 1.00 48.53 165 SER A CA 1
ATOM 1306 C C . SER A 1 164 ? 76.801 -7.208 44.346 1.00 47.91 165 SER A C 1
ATOM 1307 O O . SER A 1 164 ? 77.632 -6.300 44.377 1.00 48.43 165 SER A O 1
ATOM 1310 N N . LYS A 1 165 ? 75.925 -7.357 43.351 1.00 46.81 166 LYS A N 1
ATOM 1311 C CA . LYS A 1 165 ? 75.860 -6.388 42.252 1.00 45.07 166 LYS A CA 1
ATOM 1312 C C . LYS A 1 165 ? 75.169 -5.155 42.804 1.00 44.32 166 LYS A C 1
ATOM 1313 O O . LYS A 1 165 ? 74.289 -5.252 43.655 1.00 45.08 166 LYS A O 1
ATOM 1319 N N . PRO A 1 166 ? 75.556 -3.971 42.327 1.00 43.36 167 PRO A N 1
ATOM 1320 C CA . PRO A 1 166 ? 74.943 -2.736 42.813 1.00 41.77 167 PRO A CA 1
ATOM 1321 C C . PRO A 1 166 ? 73.443 -2.646 42.605 1.00 39.87 167 PRO A C 1
ATOM 1322 O O . PRO A 1 166 ? 72.727 -2.162 43.478 1.00 41.28 167 PRO A O 1
ATOM 1326 N N . ASN A 1 167 ? 72.971 -3.137 41.470 1.00 37.79 168 ASN A N 1
ATOM 1327 C CA . ASN A 1 167 ? 71.560 -3.078 41.156 1.00 36.13 168 ASN A CA 1
ATOM 1328 C C . ASN A 1 167 ? 70.735 -3.955 42.047 1.00 35.73 168 ASN A C 1
ATOM 1329 O O . ASN A 1 167 ? 69.661 -3.544 42.472 1.00 35.29 168 ASN A O 1
ATOM 1334 N N . VAL A 1 168 ? 71.223 -5.165 42.325 1.00 36.76 169 VAL A N 1
ATOM 1335 C CA . VAL A 1 168 ? 70.495 -6.092 43.203 1.00 38.30 169 VAL A CA 1
ATOM 1336 C C . VAL A 1 168 ? 70.535 -5.538 44.625 1.00 38.78 169 VAL A C 1
ATOM 1337 O O . VAL A 1 168 ? 69.505 -5.435 45.306 1.00 38.69 169 VAL A O 1
ATOM 1341 N N . LYS A 1 169 ? 71.738 -5.183 45.069 1.00 37.93 170 LYS A N 1
ATOM 1342 C CA . LYS A 1 169 ? 71.916 -4.596 46.384 1.00 39.71 170 LYS A CA 1
ATOM 1343 C C . LYS A 1 169 ? 70.961 -3.402 46.580 1.00 40.59 170 LYS A C 1
ATOM 1344 O O . LYS A 1 169 ? 70.445 -3.184 47.680 1.00 40.50 170 LYS A O 1
ATOM 1350 N N . ALA A 1 170 ? 70.714 -2.639 45.518 1.00 39.47 171 ALA A N 1
ATOM 1351 C CA . ALA A 1 170 ? 69.792 -1.503 45.597 1.00 39.28 171 ALA A CA 1
ATOM 1352 C C . ALA A 1 170 ? 68.321 -1.967 45.713 1.00 38.57 171 ALA A C 1
ATOM 1353 O O . ALA A 1 170 ? 67.540 -1.427 46.494 1.00 35.48 171 ALA A O 1
ATOM 1355 N N . LEU A 1 171 ? 67.943 -2.973 44.928 1.00 39.12 172 LEU A N 1
ATOM 1356 C CA . LEU A 1 171 ? 66.568 -3.480 44.961 1.00 37.07 172 LEU A CA 1
ATOM 1357 C C . LEU A 1 171 ? 66.218 -3.874 46.368 1.00 36.44 172 LEU A C 1
ATOM 1358 O O . LEU A 1 171 ? 65.146 -3.533 46.871 1.00 35.88 172 LEU A O 1
ATOM 1363 N N . LEU A 1 172 ? 67.136 -4.606 46.996 1.00 35.50 173 LEU A N 1
ATOM 1364 C CA . LEU A 1 172 ? 66.944 -5.059 48.365 1.00 33.54 173 LEU A CA 1
ATOM 1365 C C . LEU A 1 172 ? 66.909 -3.857 49.302 1.00 34.62 173 LEU A C 1
ATOM 1366 O O . LEU A 1 172 ? 66.026 -3.735 50.152 1.00 34.30 173 LEU A O 1
ATOM 1371 N N . SER A 1 173 ? 67.876 -2.959 49.146 1.00 33.43 174 SER A N 1
ATOM 1372 C CA . SER A 1 173 ? 67.901 -1.755 49.970 1.00 32.40 174 SER A CA 1
ATOM 1373 C C . SER A 1 173 ? 66.615 -0.932 49.787 1.00 31.29 174 SER A C 1
ATOM 1374 O O . SER A 1 173 ? 65.980 -0.558 50.753 1.00 33.50 174 SER A O 1
ATOM 1377 N N . VAL A 1 174 ?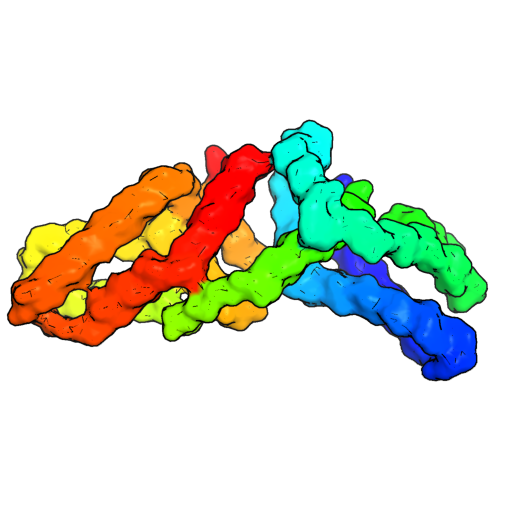 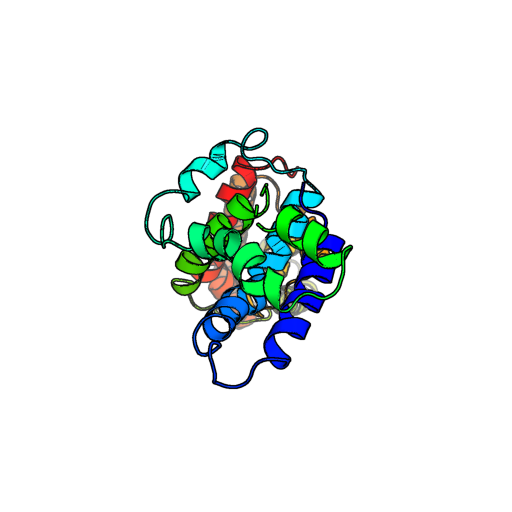66.231 -0.629 48.556 1.00 28.92 175 VAL A N 1
ATOM 1378 C CA . VAL A 1 174 ? 64.993 0.106 48.358 1.00 28.64 175 VAL A CA 1
ATOM 1379 C C . VAL A 1 174 ? 63.803 -0.717 48.904 1.00 31.38 175 VAL A C 1
ATOM 1380 O O . VAL A 1 174 ? 62.882 -0.172 49.496 1.00 31.87 175 VAL A O 1
ATOM 1384 N N . HIS A 1 175 ? 63.833 -2.031 48.704 1.00 33.54 176 HIS A N 1
ATOM 1385 C CA . HIS A 1 175 ? 62.771 -2.906 49.179 1.00 36.06 176 HIS A CA 1
ATOM 1386 C C . HIS A 1 175 ? 62.450 -2.637 50.628 1.00 39.36 176 HIS A C 1
ATOM 1387 O O . HIS A 1 175 ? 61.291 -2.434 50.983 1.00 41.45 176 HIS A O 1
ATOM 1394 N N . ASP A 1 176 ? 63.489 -2.676 51.464 1.00 41.27 177 ASP A N 1
ATOM 1395 C CA . ASP A 1 176 ? 63.355 -2.453 52.900 1.00 41.90 177 ASP A CA 1
ATOM 1396 C C . ASP A 1 176 ? 62.914 -1.028 53.229 1.00 41.83 177 ASP A C 1
ATOM 1397 O O . ASP A 1 176 ? 62.028 -0.822 54.063 1.00 41.60 177 ASP A O 1
ATOM 1402 N N . THR A 1 177 ? 63.537 -0.048 52.581 1.00 41.33 178 THR A N 1
ATOM 1403 C CA . THR A 1 177 ? 63.183 1.346 52.804 1.00 42.56 178 THR A CA 1
ATOM 1404 C C . THR A 1 177 ? 61.678 1.564 52.644 1.00 43.18 178 THR A C 1
ATOM 1405 O O . THR A 1 177 ? 61.031 2.166 53.501 1.00 42.66 178 THR A O 1
ATOM 1409 N N . VAL A 1 178 ? 61.132 1.079 51.535 1.00 42.84 179 VAL A N 1
ATOM 1410 C CA . VAL A 1 178 ? 59.711 1.211 51.247 1.00 42.67 179 VAL A CA 1
ATOM 1411 C C . VAL A 1 178 ? 58.878 0.276 52.124 1.00 44.65 179 VAL A C 1
ATOM 1412 O O . VAL A 1 178 ? 57.759 0.617 52.521 1.00 45.30 179 VAL A O 1
ATOM 1416 N N . ALA A 1 179 ? 59.423 -0.901 52.413 1.00 44.90 180 ALA A N 1
ATOM 1417 C CA . ALA A 1 179 ? 58.739 -1.879 53.257 1.00 45.46 180 ALA A CA 1
ATOM 1418 C C . ALA A 1 179 ? 58.565 -1.286 54.649 1.00 44.73 180 ALA A C 1
ATOM 1419 O O . ALA A 1 179 ? 57.477 -1.314 55.212 1.00 44.78 180 ALA A O 1
ATOM 1421 N N . GLN A 1 180 ? 59.656 -0.724 55.165 1.00 44.53 181 GLN A N 1
ATOM 1422 C CA . GLN A 1 180 ? 59.725 -0.114 56.489 1.00 43.78 181 GLN A CA 1
ATOM 1423 C C . GLN A 1 180 ? 59.134 1.281 56.636 1.00 44.17 181 GLN A C 1
ATOM 1424 O O . GLN A 1 180 ? 59.120 1.811 57.741 1.00 42.74 181 GLN A O 1
ATOM 1430 N N . LYS A 1 181 ? 58.683 1.880 55.535 1.00 45.31 182 LYS A N 1
ATOM 1431 C CA . LYS A 1 181 ? 58.096 3.218 55.559 1.00 47.36 182 LYS A CA 1
ATOM 1432 C C . LYS A 1 181 ? 59.076 4.253 56.102 1.00 50.93 182 LYS A C 1
ATOM 1433 O O . LYS A 1 181 ? 58.706 5.140 56.879 1.00 50.00 182 LYS A O 1
ATOM 1439 N N . ASN A 1 182 ? 60.326 4.156 55.680 1.00 55.11 183 ASN A N 1
ATOM 1440 C CA . ASN A 1 182 ? 61.330 5.068 56.180 1.00 60.86 183 ASN A CA 1
ATOM 1441 C C . ASN A 1 182 ? 62.166 5.764 55.105 1.00 62.67 183 ASN A C 1
ATOM 1442 O O . ASN A 1 182 ? 63.320 5.385 54.867 1.00 64.91 183 ASN A O 1
ATOM 1447 N N . TYR A 1 183 ? 61.599 6.795 54.476 1.00 62.43 184 TYR A N 1
ATOM 1448 C CA . TYR A 1 183 ? 62.293 7.540 53.424 1.00 62.96 184 TYR A CA 1
ATOM 1449 C C . TYR A 1 183 ? 63.601 8.175 53.896 1.00 62.48 184 TYR A C 1
ATOM 1450 O O . TYR A 1 183 ? 63.734 8.579 55.038 1.00 62.14 184 TYR A O 1
ATOM 1459 N N . ASP A 1 184 ? 64.559 8.279 52.986 1.00 62.04 185 ASP A N 1
ATOM 1460 C CA . ASP A 1 184 ? 65.866 8.829 53.298 1.00 62.49 185 ASP A CA 1
ATOM 1461 C C . ASP A 1 184 ? 66.530 9.237 51.985 1.00 62.69 185 ASP A C 1
ATOM 1462 O O . ASP A 1 184 ? 66.823 8.380 51.150 1.00 62.06 185 ASP A O 1
ATOM 1467 N N . LEU A 1 185 ? 66.767 10.536 51.804 1.00 63.78 186 LEU A N 1
ATOM 1468 C CA . LEU A 1 185 ? 67.405 11.044 50.589 1.00 64.34 186 LEU A CA 1
ATOM 1469 C C . LEU A 1 185 ? 68.534 10.130 50.121 1.00 67.03 186 LEU A C 1
ATOM 1470 O O . LEU A 1 185 ? 68.751 9.972 48.923 1.00 66.86 186 LEU A O 1
ATOM 1475 N N . GLU A 1 186 ? 69.258 9.530 51.062 1.00 70.10 187 GLU A N 1
ATOM 1476 C CA . GLU A 1 186 ? 70.357 8.642 50.697 1.00 72.97 187 GLU A CA 1
ATOM 1477 C C . GLU A 1 186 ? 69.805 7.549 49.813 1.00 72.94 187 GLU A C 1
ATOM 1478 O O . GLU A 1 186 ? 70.415 7.172 48.815 1.00 72.11 187 GLU A O 1
ATOM 1484 N N . VAL A 1 187 ? 68.635 7.052 50.187 1.00 73.22 188 VAL A N 1
ATOM 1485 C CA . VAL A 1 187 ? 67.997 5.992 49.427 1.00 74.61 188 VAL A CA 1
ATOM 1486 C C . VAL A 1 187 ? 67.472 6.485 48.090 1.00 72.50 188 VAL A C 1
ATOM 1487 O O . VAL A 1 187 ? 67.164 5.692 47.220 1.00 72.93 188 VAL A O 1
ATOM 1491 N N . LEU A 1 188 ? 67.391 7.796 47.916 1.00 71.24 189 LEU A N 1
ATOM 1492 C CA . LEU A 1 188 ? 66.932 8.345 46.649 1.00 70.23 189 LEU A CA 1
ATOM 1493 C C . LEU A 1 188 ? 68.016 8.092 45.594 1.00 71.14 189 LEU A C 1
ATOM 1494 O O . LEU A 1 188 ? 67.724 7.632 44.494 1.00 71.69 189 LEU A O 1
ATOM 1499 N N . PHE A 1 189 ? 69.266 8.385 45.950 1.00 72.18 190 PHE A N 1
ATOM 1500 C CA . PHE A 1 189 ? 70.407 8.216 45.049 1.00 72.01 190 PHE A CA 1
ATOM 1501 C C . PHE A 1 189 ? 70.680 6.768 44.698 1.00 71.56 190 PHE A C 1
ATOM 1502 O O . PHE A 1 189 ? 71.368 6.483 43.723 1.00 71.78 190 PHE A O 1
ATOM 1510 N N . GLN A 1 190 ? 70.156 5.853 45.501 1.00 71.38 191 GLN A N 1
ATOM 1511 C CA . GLN A 1 190 ? 70.340 4.438 45.225 1.00 71.10 191 GLN A CA 1
ATOM 1512 C C . GLN A 1 190 ? 69.515 4.094 44.000 1.00 69.60 191 GLN A C 1
ATOM 1513 O O . GLN A 1 190 ? 69.684 3.041 43.398 1.00 69.53 191 GLN A O 1
ATOM 1519 N N . GLY A 1 191 ? 68.616 5.001 43.640 1.00 68.38 192 GLY A N 1
ATOM 1520 C CA . GLY A 1 191 ? 67.775 4.791 42.482 1.00 65.85 192 GLY A CA 1
ATOM 1521 C C . GLY A 1 191 ? 68.585 4.449 41.251 1.00 63.42 192 GLY A C 1
ATOM 1522 O O . GLY A 1 191 ? 68.452 3.361 40.697 1.00 65.59 192 GLY A O 1
ATOM 1523 N N . PRO A 1 192 ? 69.441 5.361 40.794 1.00 60.90 193 PRO A N 1
ATOM 1524 C CA . PRO A 1 192 ? 70.257 5.098 39.609 1.00 59.36 193 PRO A CA 1
ATOM 1525 C C . PRO A 1 192 ? 71.188 3.879 39.658 1.00 57.71 193 PRO A C 1
ATOM 1526 O O . PRO A 1 192 ? 71.782 3.520 38.640 1.00 58.02 193 PRO A O 1
ATOM 1530 N N . ALA A 1 193 ? 71.323 3.244 40.823 1.00 54.35 194 ALA A N 1
ATOM 1531 C CA . ALA A 1 193 ? 72.202 2.074 40.940 1.00 50.51 194 ALA A CA 1
ATOM 1532 C C . ALA A 1 193 ? 71.505 0.830 40.449 1.00 47.78 194 ALA A C 1
ATOM 1533 O O . ALA A 1 193 ? 72.161 -0.145 40.060 1.00 46.57 194 ALA A O 1
ATOM 1535 N N . LEU A 1 194 ? 70.176 0.866 40.470 1.00 44.68 195 LEU A N 1
ATOM 1536 C CA . LEU A 1 194 ? 69.379 -0.253 39.998 1.00 43.85 195 LEU A CA 1
ATOM 1537 C C . LEU A 1 194 ? 69.546 -0.403 38.470 1.00 43.41 195 LEU A C 1
ATOM 1538 O O . LEU A 1 194 ? 69.400 -1.502 37.913 1.00 43.78 195 LEU A O 1
ATOM 1543 N N . GLY A 1 195 ? 69.852 0.710 37.808 1.00 41.60 196 GLY A N 1
ATOM 1544 C CA . GLY A 1 195 ? 70.077 0.705 36.374 1.00 39.70 196 GLY A CA 1
ATOM 1545 C C . GLY A 1 195 ? 68.913 0.350 35.479 1.00 39.36 196 GLY A C 1
ATOM 1546 O O . GLY A 1 195 ? 67.760 0.569 35.824 1.00 39.16 196 GLY A O 1
ATOM 1547 N N . GLU A 1 196 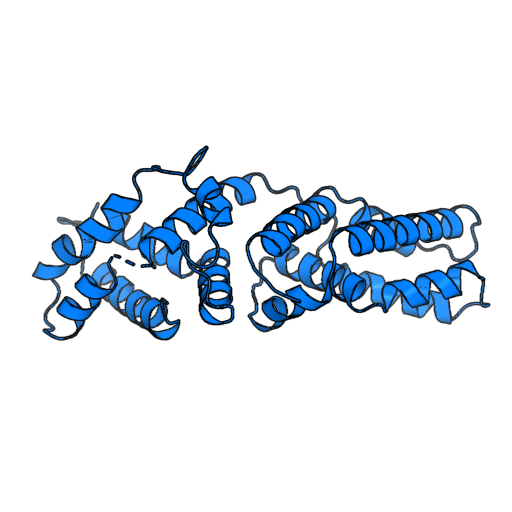? 69.239 -0.196 34.315 1.00 41.85 197 GLU A N 1
ATOM 1548 C CA . GLU A 1 196 ? 68.257 -0.591 33.306 1.00 44.99 197 GLU A CA 1
ATOM 1549 C C . GLU A 1 196 ? 67.266 -1.570 33.920 1.00 45.26 197 GLU A C 1
ATOM 1550 O O . GLU A 1 196 ? 67.648 -2.609 34.446 1.00 46.08 197 GLU A O 1
ATOM 1556 N N . PRO A 1 197 ? 65.974 -1.243 33.869 1.00 44.28 198 PRO A N 1
ATOM 1557 C CA . PRO A 1 197 ? 64.946 -2.117 34.443 1.00 43.86 198 PRO A CA 1
ATOM 1558 C C . PRO A 1 197 ? 64.875 -3.550 33.938 1.00 44.02 198 PRO A C 1
ATOM 1559 O O . PRO A 1 197 ? 64.511 -4.444 34.683 1.00 44.19 198 PRO A O 1
ATOM 1563 N N . VAL A 1 198 ? 65.203 -3.780 32.674 1.00 45.30 199 VAL A N 1
ATOM 1564 C CA . VAL A 1 198 ? 65.145 -5.142 32.138 1.00 45.20 199 VAL A CA 1
ATOM 1565 C C . VAL A 1 198 ? 66.308 -6.011 32.623 1.00 45.24 199 VAL A C 1
ATOM 1566 O O . VAL A 1 198 ? 66.140 -7.190 32.931 1.00 43.85 199 VAL A O 1
ATOM 1570 N N . ARG A 1 199 ? 67.493 -5.432 32.695 1.00 45.36 200 ARG A N 1
ATOM 1571 C CA . ARG A 1 199 ? 68.624 -6.186 33.177 1.00 45.68 200 ARG A CA 1
ATOM 1572 C C . ARG A 1 199 ? 68.341 -6.574 34.623 1.00 47.52 200 ARG A C 1
ATOM 1573 O O . ARG A 1 199 ? 68.614 -7.698 35.038 1.00 49.22 200 ARG A O 1
ATOM 1581 N N . LEU A 1 200 ? 67.795 -5.638 35.391 1.00 47.64 201 LEU A N 1
ATOM 1582 C CA . LEU A 1 200 ? 67.497 -5.907 36.784 1.00 48.36 201 LEU A CA 1
ATOM 1583 C C . LEU A 1 200 ? 66.544 -7.079 36.904 1.00 49.12 201 LEU A C 1
ATOM 1584 O O . LEU A 1 200 ? 66.806 -8.028 37.635 1.00 51.00 201 LEU A O 1
ATOM 1589 N N . GLU A 1 201 ? 65.433 -7.010 36.188 1.00 49.37 202 GLU A N 1
ATOM 1590 C CA . GLU A 1 201 ? 64.434 -8.071 36.225 1.00 50.06 202 GLU A CA 1
ATOM 1591 C C . GLU A 1 201 ? 65.025 -9.381 35.760 1.00 49.79 202 GLU A C 1
ATOM 1592 O O . GLU A 1 201 ? 64.594 -10.458 36.149 1.00 49.23 202 GLU A O 1
ATOM 1598 N N . ARG A 1 202 ? 66.027 -9.288 34.904 1.00 50.86 203 ARG A N 1
ATOM 1599 C CA . ARG A 1 202 ? 66.673 -10.488 34.412 1.00 51.62 203 ARG A CA 1
ATOM 1600 C C . ARG A 1 202 ? 67.703 -11.022 35.395 1.00 52.11 203 ARG A C 1
ATOM 1601 O O . ARG A 1 202 ? 67.858 -12.242 35.520 1.00 53.27 203 ARG A O 1
ATOM 1609 N N . ASP A 1 203 ? 68.411 -10.130 36.089 1.00 50.22 204 ASP A N 1
ATOM 1610 C CA . ASP A 1 203 ? 69.386 -10.575 37.082 1.00 48.13 204 ASP A CA 1
ATOM 1611 C C . ASP A 1 203 ? 68.641 -11.218 38.259 1.00 47.10 204 ASP A C 1
ATOM 1612 O O . ASP A 1 203 ? 69.079 -12.221 38.812 1.00 45.13 204 ASP A O 1
ATOM 1617 N N . ILE A 1 204 ? 67.501 -10.645 38.617 1.00 47.19 205 ILE A N 1
ATOM 1618 C CA . ILE A 1 204 ? 66.705 -11.144 39.721 1.00 47.12 205 ILE A CA 1
ATOM 1619 C C . ILE A 1 204 ? 66.125 -12.513 39.414 1.00 48.78 205 ILE A C 1
ATOM 1620 O O . ILE A 1 204 ? 66.109 -13.383 40.276 1.00 50.24 205 ILE A O 1
ATOM 1625 N N . CYS A 1 205 ? 65.642 -12.719 38.195 1.00 49.04 206 CYS A N 1
ATOM 1626 C CA . CYS A 1 205 ? 65.080 -14.019 37.852 1.00 48.73 206 CYS A CA 1
ATOM 1627 C C . CYS A 1 205 ? 66.153 -15.090 37.917 1.00 48.92 206 CYS A C 1
ATOM 1628 O O . CYS A 1 205 ? 65.900 -16.190 38.387 1.00 50.48 206 CYS A O 1
ATOM 1631 N N . ARG A 1 206 ? 67.354 -14.757 37.464 1.00 49.91 207 ARG A N 1
ATOM 1632 C CA . ARG A 1 206 ? 68.455 -15.699 37.490 1.00 49.70 207 ARG A CA 1
ATOM 1633 C C . ARG A 1 206 ? 68.822 -16.003 38.928 1.00 50.64 207 ARG A C 1
ATOM 1634 O O . ARG A 1 206 ? 69.240 -17.123 39.249 1.00 52.16 207 ARG A O 1
ATOM 1642 N N . ALA A 1 207 ? 68.671 -15.002 39.795 1.00 49.08 208 ALA A N 1
ATOM 1643 C CA . ALA A 1 207 ? 68.962 -15.181 41.215 1.00 47.27 208 ALA A CA 1
ATOM 1644 C C . ALA A 1 207 ? 67.966 -16.196 41.800 1.00 46.79 208 ALA A C 1
ATOM 1645 O O . ALA A 1 207 ? 68.335 -17.064 42.595 1.00 46.11 208 ALA A O 1
ATOM 1647 N N . ILE A 1 208 ? 66.704 -16.081 41.393 1.00 46.70 209 ILE A N 1
ATOM 1648 C CA . ILE A 1 208 ? 65.644 -16.976 41.841 1.00 47.59 209 ILE A CA 1
ATOM 1649 C C . ILE A 1 208 ? 65.916 -18.402 41.357 1.00 49.50 209 ILE A C 1
ATOM 1650 O O . ILE A 1 208 ? 65.692 -19.364 42.089 1.00 50.19 209 ILE A O 1
ATOM 1655 N N . GLU A 1 209 ? 66.405 -18.532 40.126 1.00 50.94 210 GLU A N 1
ATOM 1656 C CA . GLU A 1 209 ? 66.748 -19.833 39.566 1.00 53.21 210 GLU A CA 1
ATOM 1657 C C . GLU A 1 209 ? 67.823 -20.508 40.433 1.00 53.60 210 GLU A C 1
ATOM 1658 O O . GLU A 1 209 ? 67.623 -21.620 40.923 1.00 53.82 210 GLU A O 1
ATOM 1664 N N . LEU A 1 210 ? 68.958 -19.834 40.614 1.00 53.14 211 LEU A N 1
ATOM 1665 C CA . LEU A 1 210 ? 70.056 -20.370 41.422 1.00 53.77 211 LEU A CA 1
ATOM 1666 C C . LEU A 1 210 ? 69.601 -20.637 42.862 1.00 54.53 211 LEU A C 1
ATOM 1667 O O . LEU A 1 210 ? 70.149 -21.488 43.554 1.00 55.83 211 LEU A O 1
ATOM 1672 N N . LEU A 1 211 ? 68.602 -19.891 43.309 1.00 55.53 212 LEU A N 1
ATOM 1673 C CA . LEU A 1 211 ? 68.073 -20.016 44.660 1.00 55.17 212 LEU A CA 1
ATOM 1674 C C . LEU A 1 211 ? 67.279 -21.306 44.827 1.00 56.20 212 LEU A C 1
ATOM 1675 O O . LEU A 1 211 ? 67.438 -22.026 45.816 1.00 55.22 212 LEU A O 1
ATOM 1680 N N . GLU A 1 212 ? 66.416 -21.585 43.848 1.00 57.50 213 GLU A N 1
ATOM 1681 C CA . GLU A 1 212 ? 65.576 -22.780 43.856 1.00 56.57 213 GLU A CA 1
ATOM 1682 C C . GLU A 1 212 ? 66.453 -23.992 43.674 1.00 55.07 213 GLU A C 1
ATOM 1683 O O . GLU A 1 212 ? 66.263 -25.010 44.310 1.00 55.32 213 GLU A O 1
ATOM 1689 N N . LYS A 1 213 ? 67.430 -23.860 42.791 1.00 55.76 214 LYS A N 1
ATOM 1690 C CA . LYS A 1 213 ? 68.353 -24.933 42.492 1.00 56.14 214 LYS A CA 1
ATOM 1691 C C . LYS A 1 213 ? 69.118 -25.393 43.738 1.00 56.98 214 LYS A C 1
ATOM 1692 O O . LYS A 1 213 ? 69.156 -26.589 44.024 1.00 60.22 214 LYS A O 1
ATOM 1698 N N . LEU A 1 214 ? 69.718 -24.465 44.484 1.00 54.94 215 LEU A N 1
ATOM 1699 C CA . LEU A 1 214 ? 70.473 -24.826 45.682 1.00 52.93 215 LEU A CA 1
ATOM 1700 C C . LEU A 1 214 ? 69.605 -25.523 46.717 1.00 53.42 215 LEU A C 1
ATOM 1701 O O . LEU A 1 214 ? 70.093 -26.321 47.519 1.00 53.39 215 LEU A O 1
ATOM 1706 N N . GLN A 1 215 ? 68.319 -25.212 46.708 1.00 55.27 216 GLN A N 1
ATOM 1707 C CA . GLN A 1 215 ? 67.378 -25.830 47.628 1.00 56.56 216 GLN A CA 1
ATOM 1708 C C . GLN A 1 215 ? 67.065 -27.243 47.172 1.00 59.85 216 GLN A C 1
ATOM 1709 O O . GLN A 1 215 ? 67.070 -28.164 47.978 1.00 60.82 216 GLN A O 1
ATOM 1715 N N . ARG A 1 216 ? 66.795 -27.405 45.877 1.00 64.26 217 ARG A N 1
ATOM 1716 C CA . ARG A 1 216 ? 66.478 -28.711 45.308 1.00 68.97 217 ARG A CA 1
ATOM 1717 C C . ARG A 1 216 ? 67.569 -29.747 45.539 1.00 70.40 217 ARG A C 1
ATOM 1718 O O . ARG A 1 216 ? 67.275 -30.936 45.687 1.00 70.95 217 ARG A O 1
ATOM 1726 N N . SER A 1 217 ? 68.822 -29.308 45.571 1.00 71.50 218 SER A N 1
ATOM 1727 C CA . SER A 1 217 ? 69.920 -30.235 45.803 1.00 74.88 218 SER A CA 1
ATOM 1728 C C . SER A 1 217 ? 70.398 -30.158 47.256 1.00 76.79 218 SER A C 1
ATOM 1729 O O . SER A 1 217 ? 71.595 -30.077 47.527 1.00 76.86 218 SER A O 1
ATOM 1732 N N . GLY A 1 218 ? 69.433 -30.200 48.173 1.00 79.59 219 GLY A N 1
ATOM 1733 C CA . GLY A 1 218 ? 69.685 -30.135 49.608 1.00 82.13 219 GLY A CA 1
ATOM 1734 C C . GLY A 1 218 ? 71.121 -30.282 50.090 1.00 84.53 219 GLY A C 1
ATOM 1735 O O . GLY A 1 218 ? 71.574 -31.379 50.421 1.00 85.20 219 GLY A O 1
ATOM 1736 N N . GLU A 1 219 ? 71.843 -29.171 50.144 1.00 86.81 220 GLU A N 1
ATOM 1737 C CA . GLU A 1 219 ? 73.226 -29.197 50.597 1.00 88.20 220 GLU A CA 1
ATOM 1738 C C . GLU A 1 219 ? 73.628 -27.927 51.331 1.00 89.10 220 GLU A C 1
ATOM 1739 O O . GLU A 1 219 ? 74.780 -27.773 51.724 1.00 88.83 220 GLU A O 1
ATOM 1745 N N . VAL A 1 220 ? 72.683 -27.015 51.523 1.00 89.95 221 VAL A N 1
ATOM 1746 C CA . VAL A 1 220 ? 72.994 -25.774 52.198 1.00 91.09 221 VAL A CA 1
ATOM 1747 C C . VAL A 1 220 ? 72.497 -25.774 53.647 1.00 92.02 221 VAL A C 1
ATOM 1748 O O . VAL A 1 220 ? 73.299 -25.730 54.579 1.00 91.93 221 VAL A O 1
ATOM 1752 N N . PRO A 1 221 ? 71.174 -25.841 53.868 1.00 92.78 222 PRO A N 1
ATOM 1753 C CA . PRO A 1 221 ? 70.017 -25.875 52.974 1.00 91.55 222 PRO A CA 1
ATOM 1754 C C . PRO A 1 221 ? 68.941 -24.954 53.581 1.00 90.84 222 PRO A C 1
ATOM 1755 O O . PRO A 1 221 ? 67.738 -25.229 53.514 1.00 88.28 222 PRO A O 1
ATOM 1759 N N . PRO A 1 222 ? 69.382 -23.833 54.175 1.00 90.88 223 PRO A N 1
ATOM 1760 C CA . PRO A 1 222 ? 68.552 -22.817 54.826 1.00 88.70 223 PRO A CA 1
ATOM 1761 C C . PRO A 1 222 ? 67.146 -22.545 54.333 1.00 85.71 223 PRO A C 1
ATOM 1762 O O . PRO A 1 222 ? 66.716 -22.962 53.256 1.00 84.25 223 PRO A O 1
ATOM 1766 N N . GLN A 1 223 ? 66.440 -21.833 55.197 1.00 81.70 224 GLN A N 1
ATOM 1767 C CA . GLN A 1 223 ? 65.098 -21.391 54.953 1.00 76.90 224 GLN A CA 1
ATOM 1768 C C . GLN A 1 223 ? 65.395 -20.016 54.412 1.00 73.52 224 GLN A C 1
ATOM 1769 O O . GLN A 1 223 ? 64.516 -19.322 53.918 1.00 73.54 224 GLN A O 1
ATOM 1775 N N . LYS A 1 224 ? 66.666 -19.636 54.517 1.00 69.02 225 LYS A N 1
ATOM 1776 C CA . LYS A 1 224 ? 67.118 -18.341 54.045 1.00 64.42 225 LYS A CA 1
ATOM 1777 C C . LYS A 1 224 ? 66.983 -18.253 52.535 1.00 61.68 225 LYS A C 1
ATOM 1778 O O . LYS A 1 224 ? 66.516 -17.252 52.007 1.00 60.97 225 LYS A O 1
ATOM 1784 N N . LEU A 1 225 ? 67.396 -19.308 51.841 1.00 59.78 226 LEU A N 1
ATOM 1785 C CA . LEU A 1 225 ? 67.297 -19.343 50.388 1.00 56.86 226 LEU A CA 1
ATOM 1786 C C . LEU A 1 225 ? 65.823 -19.250 50.043 1.00 56.03 226 LEU A C 1
ATOM 1787 O O . LEU A 1 225 ? 65.414 -18.457 49.202 1.00 56.62 226 LEU A O 1
ATOM 1792 N N . GLN A 1 226 ? 65.027 -20.066 50.718 1.00 55.29 227 GLN A N 1
ATOM 1793 C CA . GLN A 1 226 ? 63.585 -20.077 50.518 1.00 54.74 227 GLN A CA 1
ATOM 1794 C C . GLN A 1 226 ? 63.016 -18.674 50.741 1.00 54.84 227 GLN A C 1
ATOM 1795 O O . GLN A 1 226 ? 62.322 -18.120 49.894 1.00 54.84 227 GLN A O 1
ATOM 1801 N N . ALA A 1 227 ? 63.337 -18.101 51.893 1.00 54.55 228 ALA A N 1
ATOM 1802 C CA . ALA A 1 227 ? 62.882 -16.770 52.259 1.00 52.75 228 ALA A CA 1
ATOM 1803 C C . ALA A 1 227 ? 63.266 -15.719 51.234 1.00 52.52 228 ALA A C 1
ATOM 1804 O O . ALA A 1 227 ? 62.438 -14.883 50.868 1.00 51.96 228 ALA A O 1
ATOM 1806 N N . LEU A 1 228 ? 64.521 -15.739 50.787 1.00 51.47 229 LEU A N 1
ATOM 1807 C CA . LEU A 1 228 ? 64.958 -14.755 49.811 1.00 51.03 229 LEU A CA 1
ATOM 1808 C C . LEU A 1 228 ? 64.251 -15.010 48.504 1.00 53.37 229 LEU A C 1
ATOM 1809 O O . LEU A 1 228 ? 63.883 -14.064 47.794 1.00 53.07 229 LEU A O 1
ATOM 1814 N N . GLN A 1 229 ? 64.048 -16.286 48.180 1.00 54.52 230 GLN A N 1
ATOM 1815 C CA . GLN A 1 229 ? 63.359 -16.624 46.944 1.00 55.83 230 GLN A CA 1
ATOM 1816 C C . GLN A 1 229 ? 61.920 -16.115 47.020 1.00 55.20 230 GLN A C 1
ATOM 1817 O O . GLN A 1 229 ? 61.349 -15.681 46.034 1.00 53.61 230 GLN A O 1
ATOM 1823 N N . ARG A 1 230 ? 61.344 -16.166 48.211 1.00 56.93 231 ARG A N 1
ATOM 1824 C CA . ARG A 1 230 ? 59.987 -15.679 48.413 1.00 58.47 231 ARG A CA 1
ATOM 1825 C C . ARG A 1 230 ? 59.901 -14.148 48.391 1.00 57.92 231 ARG A C 1
ATOM 1826 O O . ARG A 1 230 ? 58.895 -13.588 47.956 1.00 58.62 231 ARG A O 1
ATOM 1834 N N . VAL A 1 231 ? 60.940 -13.468 48.869 1.00 55.43 232 VAL A N 1
ATOM 1835 C CA . VAL A 1 231 ? 60.928 -12.015 48.861 1.00 52.51 232 VAL A CA 1
ATOM 1836 C C . VAL A 1 231 ? 61.082 -11.534 47.433 1.00 49.71 232 VAL A C 1
ATOM 1837 O O . VAL A 1 231 ? 60.438 -10.569 47.042 1.00 47.84 232 VAL A O 1
ATOM 1841 N N . LEU A 1 232 ? 61.923 -12.219 46.654 1.00 48.56 233 LEU A N 1
ATOM 1842 C CA . LEU A 1 232 ? 62.155 -11.846 45.253 1.00 46.96 233 LEU A CA 1
ATOM 1843 C C . LEU A 1 232 ? 60.972 -12.132 44.331 1.00 46.76 233 LEU A C 1
ATOM 1844 O O . LEU A 1 232 ? 60.794 -11.457 43.314 1.00 47.81 233 LEU A O 1
ATOM 1849 N N . GLN A 1 233 ? 60.165 -13.123 44.686 1.00 46.60 234 GLN A N 1
ATOM 1850 C CA . GLN A 1 233 ? 59.001 -13.452 43.891 1.00 47.07 234 GLN A CA 1
ATOM 1851 C C . GLN A 1 233 ? 57.834 -12.660 44.433 1.00 47.58 234 GLN A C 1
ATOM 1852 O O . GLN A 1 233 ? 56.797 -12.561 43.802 1.00 48.98 234 GLN A O 1
ATOM 1858 N N . SER A 1 234 ? 58.032 -12.097 45.619 1.00 47.80 235 SER A N 1
ATOM 1859 C CA . SER A 1 234 ? 57.044 -11.285 46.323 1.00 48.25 235 SER A CA 1
ATOM 1860 C C . SER A 1 234 ? 56.303 -10.347 45.374 1.00 48.58 235 SER A C 1
ATOM 1861 O O . SER A 1 234 ? 56.942 -9.637 44.596 1.00 48.83 235 SER A O 1
ATOM 1864 N N . GLU A 1 235 ? 54.972 -10.311 45.434 1.00 48.56 236 GLU A N 1
ATOM 1865 C CA . GLU A 1 235 ? 54.258 -9.414 44.522 1.00 50.43 236 GLU A CA 1
ATOM 1866 C C . GLU A 1 235 ? 54.420 -7.945 44.919 1.00 47.46 236 GLU A C 1
ATOM 1867 O O . GLU A 1 235 ? 54.043 -7.043 44.175 1.00 46.63 236 GLU A O 1
ATOM 1873 N N . PHE A 1 236 ? 54.989 -7.726 46.103 1.00 44.98 237 PHE A N 1
ATOM 1874 C CA . PHE A 1 236 ? 55.279 -6.389 46.619 1.00 39.90 237 PHE A CA 1
ATOM 1875 C C . PHE A 1 236 ? 56.623 -5.990 46.026 1.00 38.13 237 PHE A C 1
ATOM 1876 O O . PHE A 1 236 ? 56.818 -4.863 45.579 1.00 37.18 237 PHE A O 1
ATOM 1884 N N . CYS A 1 237 ? 57.557 -6.931 46.042 1.00 36.50 238 CYS A N 1
ATOM 1885 C CA . CYS A 1 237 ? 58.875 -6.700 45.479 1.00 37.63 238 CYS A CA 1
ATOM 1886 C C . CYS A 1 237 ? 58.744 -6.454 43.978 1.00 39.42 238 CYS A C 1
ATOM 1887 O O . CYS A 1 237 ? 59.472 -5.646 43.398 1.00 40.38 238 CYS A O 1
ATOM 1890 N N . ASN A 1 238 ? 57.807 -7.166 43.354 1.00 41.33 239 ASN A N 1
ATOM 1891 C CA . ASN A 1 238 ? 57.534 -7.031 41.922 1.00 40.92 239 ASN A CA 1
ATOM 1892 C C . ASN A 1 238 ? 56.981 -5.642 41.671 1.00 39.00 239 ASN A C 1
ATOM 1893 O O . ASN A 1 238 ? 57.293 -5.004 40.678 1.00 38.08 239 ASN A O 1
ATOM 1898 N N . ALA A 1 239 ? 56.142 -5.194 42.597 1.00 39.12 240 ALA A N 1
ATOM 1899 C CA . ALA A 1 239 ? 55.529 -3.882 42.531 1.00 38.24 240 ALA A CA 1
ATOM 1900 C C . ALA A 1 239 ? 56.598 -2.792 42.592 1.00 39.33 240 ALA A C 1
ATOM 1901 O O . ALA A 1 239 ? 56.527 -1.802 41.868 1.00 39.44 240 ALA A O 1
ATOM 1903 N N . VAL A 1 240 ? 57.597 -2.984 43.449 1.00 41.16 241 VAL A N 1
ATOM 1904 C CA . VAL A 1 240 ? 58.684 -2.014 43.584 1.00 44.11 241 VAL A CA 1
ATOM 1905 C C . VAL A 1 240 ? 59.404 -1.790 42.272 1.00 46.63 241 VAL A C 1
ATOM 1906 O O . VAL A 1 240 ? 59.787 -0.662 41.972 1.00 47.18 241 VAL A O 1
ATOM 1910 N N . ARG A 1 241 ? 59.597 -2.866 41.508 1.00 49.16 242 ARG A N 1
ATOM 1911 C CA . ARG A 1 241 ? 60.276 -2.790 40.221 1.00 49.23 242 ARG A CA 1
ATOM 1912 C C . ARG A 1 241 ? 59.409 -2.184 39.124 1.00 50.23 242 ARG A C 1
ATOM 1913 O O . ARG A 1 241 ? 59.938 -1.573 38.198 1.00 51.17 242 ARG A O 1
ATOM 1921 N N . GLU A 1 242 ? 58.089 -2.354 39.210 1.00 50.90 243 GLU A N 1
ATOM 1922 C CA . GLU A 1 242 ? 57.209 -1.768 38.200 1.00 53.05 243 GLU A CA 1
ATOM 1923 C C . GLU A 1 242 ? 57.294 -0.271 38.357 1.00 51.12 243 GLU A C 1
ATOM 1924 O O . GLU A 1 242 ? 57.524 0.458 37.401 1.00 50.99 243 GLU A O 1
ATOM 1930 N N . VAL A 1 243 ? 57.103 0.175 39.591 1.00 48.51 244 VAL A N 1
ATOM 1931 C CA . VAL A 1 243 ? 57.171 1.582 39.915 1.00 45.12 244 VAL A CA 1
ATOM 1932 C C . VAL A 1 243 ? 58.527 2.171 39.525 1.00 44.96 244 VAL A C 1
ATOM 1933 O O . VAL A 1 243 ? 58.629 3.364 39.257 1.00 45.24 244 VAL A O 1
ATOM 1937 N N . TYR A 1 244 ? 59.566 1.335 39.491 1.00 45.26 245 TYR A N 1
ATOM 1938 C CA . TYR A 1 244 ? 60.906 1.786 39.122 1.00 44.32 245 TYR A CA 1
ATOM 1939 C C . TYR A 1 244 ? 60.985 1.979 37.619 1.00 47.05 245 TYR A C 1
ATOM 1940 O O . TYR A 1 244 ? 61.599 2.931 37.135 1.00 46.86 245 TYR A O 1
ATOM 1949 N N . GLU A 1 245 ? 60.369 1.052 36.887 1.00 51.10 246 GLU A N 1
ATOM 1950 C CA . GLU A 1 245 ? 60.321 1.095 35.424 1.00 53.55 246 GLU A CA 1
ATOM 1951 C C . GLU A 1 245 ? 59.788 2.442 34.954 1.00 52.65 246 GLU A C 1
ATOM 1952 O O . GLU A 1 245 ? 60.370 3.080 34.083 1.00 53.14 246 GLU A O 1
ATOM 1958 N N . HIS A 1 246 ? 58.671 2.859 35.542 1.00 50.94 247 HIS A N 1
ATOM 1959 C CA . HIS A 1 246 ? 58.042 4.124 35.209 1.00 49.39 247 HIS A CA 1
ATOM 1960 C C . HIS A 1 246 ? 58.937 5.300 35.538 1.00 49.23 247 HIS A C 1
ATOM 1961 O O . HIS A 1 246 ? 59.101 6.208 34.726 1.00 49.66 247 HIS A O 1
ATOM 1968 N N . VAL A 1 247 ? 59.527 5.296 36.724 1.00 48.19 248 VAL A N 1
ATOM 1969 C CA . VAL A 1 247 ? 60.405 6.399 37.086 1.00 48.12 248 VAL A CA 1
ATOM 1970 C C . VAL A 1 247 ? 61.614 6.499 36.153 1.00 51.05 248 VAL A C 1
ATOM 1971 O O . VAL A 1 247 ? 62.082 7.603 35.855 1.00 51.54 248 VAL A O 1
ATOM 1975 N N . TYR A 1 248 ? 62.106 5.349 35.690 1.00 51.02 249 TYR A N 1
ATOM 1976 C CA . TYR A 1 248 ? 63.268 5.291 34.813 1.00 51.64 249 TYR A CA 1
ATOM 1977 C C . TYR A 1 248 ? 62.986 5.873 33.434 1.00 53.07 249 TYR A C 1
ATOM 1978 O O . TYR A 1 248 ? 63.910 6.267 32.721 1.00 51.24 249 TYR A O 1
ATOM 1987 N N . GLU A 1 249 ? 61.711 5.904 33.066 1.00 55.51 250 GLU A N 1
ATOM 1988 C CA . GLU A 1 249 ? 61.294 6.441 31.777 1.00 58.83 250 GLU A CA 1
ATOM 1989 C C . GLU A 1 249 ? 61.058 7.938 31.844 1.00 59.43 250 GLU A C 1
ATOM 1990 O O . GLU A 1 249 ? 61.607 8.703 31.048 1.00 60.85 250 GLU A O 1
ATOM 1996 N N . THR A 1 250 ? 60.227 8.348 32.797 1.00 58.81 251 THR A N 1
ATOM 1997 C CA . THR A 1 250 ? 59.886 9.750 32.930 1.00 57.76 251 THR A CA 1
ATOM 1998 C C . THR A 1 250 ? 61.030 10.654 33.357 1.00 57.76 251 THR A C 1
ATOM 1999 O O . THR A 1 250 ? 60.996 11.845 33.051 1.00 57.68 251 THR A O 1
ATOM 2003 N N . VAL A 1 251 ? 62.040 10.108 34.042 1.00 56.81 252 VAL A N 1
ATOM 2004 C CA . VAL A 1 251 ? 63.194 10.913 34.477 1.00 56.31 252 VAL A CA 1
ATOM 2005 C C . VAL A 1 251 ? 64.557 10.261 34.219 1.00 58.05 252 VAL A C 1
ATOM 2006 O O . VAL A 1 251 ? 64.772 9.110 34.559 1.00 58.21 252 VAL A O 1
ATOM 2010 N N . ASP A 1 252 ? 65.484 11.006 33.627 1.00 61.54 253 ASP A N 1
ATOM 2011 C CA . ASP A 1 252 ? 66.811 10.475 33.349 1.00 64.85 253 ASP A CA 1
ATOM 2012 C C . ASP A 1 252 ? 67.563 10.363 34.659 1.00 67.34 253 ASP A C 1
ATOM 2013 O O . ASP A 1 252 ? 67.924 11.369 35.257 1.00 66.65 253 ASP A O 1
ATOM 2018 N N . ILE A 1 253 ? 67.784 9.126 35.098 1.00 71.88 254 ILE A N 1
ATOM 2019 C CA . ILE A 1 253 ? 68.503 8.854 36.340 1.00 75.40 254 ILE A CA 1
ATOM 2020 C C . ILE A 1 253 ? 69.958 8.527 36.019 1.00 78.19 254 ILE A C 1
ATOM 2021 O O . ILE A 1 253 ? 70.875 9.245 36.425 1.00 78.44 254 ILE A O 1
ATOM 2026 N N . SER A 1 254 ? 70.156 7.431 35.284 1.00 81.99 255 SER A N 1
ATOM 2027 C CA . SER A 1 254 ? 71.493 6.979 34.893 1.00 85.13 255 SER A CA 1
ATOM 2028 C C . SER A 1 254 ? 72.113 7.927 33.853 1.00 86.23 255 SER A C 1
ATOM 2029 O O . SER A 1 254 ? 72.575 7.412 32.805 1.00 87.39 255 SER A O 1
#

Radius of gyration: 22.68 Å; Cα contacts (8 Å, |Δi|>4): 248; chains: 1; bounding box: 48×72×38 Å

Foldseek 3Di:
DDAPVLLVVCLVVLVVLLVVDDCPVNVPLNVLSVVSNCLSVALLLVLLNLCCVVQVADCVLQVVCVVLCDDPQHCPVNLCSLLCNLVVCVVVDPDPVVSVSSNVQSSNSSSSSSSRSVVVVCVVFDAALDQQLLVLLVVLLVLLVVDPDDVLNVLLNVLNPQLLNSLLRVVLNCVNVSPDDSVNSLSLCSVPDLVVNLVSLVVNLVSLVVQCVVPDSHDCSSVSSNCRSVPVNSVVSSVVSNSVVRSGPND

Organism: Homo sapiens (NCBI:txid9606)

Sequence (251 aa):
PVRKQDTQRALHLLEEYRSKLSQTEDRQLRSSIERVINIFQSNLFQALIDIQEFYEVTLLDNPKLEVLFQGPGSDTGLYELLAALPAQLQPHVDSQEDLTFLWDMFSLHSLVKIHEKLHYYEKQSPVPILHGAAALADDLAEELQNKPLNSEIRELLKLLSKPNVKALLSVHDTVAQKNYDLEVLFQGPALGEPVRLERDICRAIELLEKLQRSGEVPPQKLQALQRVLQSEFCNAVREVYEHVYETVDIS

B-factor: mean 67.18, std 19.66, range [22.38, 115.24]